Protein AF-A0A310SHP5-F1 (afdb_monomer)

Sequence (302 aa):
MAENLSKRPPKGILKSSSSFDNPDVPRPSKETKWDEMNIIATLHPPEKDYGHMKIDEPKTPYNYEGLHGEFDFDTLDSTAVVAKLAEGSKPKIFEESSEDEEEKETLEERGNLFNLKFAVKELERNSKKCEKEEKVEKAKIKKAIQKSNMEGARIHAENAIRQRNQALNYLRMSARVDAVASRVQTALTTRKVTQSMAGVVKAMDAAMKSMNLEKISGLMDKFESQFEDLDVQSSYMENAMSQTTTTNVPQNDVDSLLKQVADEAGLELNMELPPGQFSSIGTTTVSQEQDELTQRLARLRE

Nearest PDB structures (foldseek):
  9eon-assembly1_A  TM=4.234E-01  e=6.945E-03  Synechocystis sp. PCC 6803
  9eom-assembly1_A-56  TM=3.084E-01  e=2.171E-02  Synechocystis sp. PCC 6803
  9eom-assembly1_A-58  TM=3.084E-01  e=2.171E-02  Synechocystis sp. PCC 6803
  9eom-assembly1_A-60  TM=3.084E-01  e=2.171E-02  Synechocystis sp. PCC 6803
  8qb8-assembly1_A  TM=2.178E-01  e=9.497E-01  Saccharomyces cerevisiae

Foldseek 3Di:
DPPPPPDDPDDDPDDDPPPPPDPPDPDDPPDPPDPVVVVVVPPDPPPDDPDDDPDPDPDDPDDPDDPDDDDDDPPPPPVVVVVVVVPPPDPPVPPCPDPVNVVVVLVVLVVVLVVLLVLLVVLLVLLVVLVVLLVVLVVVLVVCVVVVNVVSNVVSVVSSVVSNVSSVVSNVVSVVSVVVSVVSVVVSVVVVVVVVVVVVVVVVVVVVVVDDPVVVVVVVVVVVVVVVVVVVVVVVVCVVVVVVVCVVPPPVNVVVVVVVVVVVVVVVVVVVDPDDDDDDDDPDDPVVVVVVVVVVVVVVVD

Structure (mmCIF, N/CA/C/O backbone):
data_AF-A0A310SHP5-F1
#
_entry.id   AF-A0A310SHP5-F1
#
loop_
_atom_site.group_PDB
_atom_site.id
_atom_site.type_symbol
_atom_site.label_atom_id
_atom_site.label_alt_id
_atom_site.label_comp_id
_atom_site.label_asym_id
_atom_site.label_entity_id
_atom_site.label_seq_id
_atom_site.pdbx_PDB_ins_code
_atom_site.Cartn_x
_atom_site.Cartn_y
_atom_site.Cartn_z
_atom_site.occupancy
_atom_site.B_iso_or_equiv
_atom_site.auth_seq_id
_atom_site.auth_comp_id
_atom_site.auth_asym_id
_atom_site.auth_atom_id
_atom_site.pdbx_PDB_model_num
ATOM 1 N N . MET A 1 1 ? -36.100 -52.704 -24.307 1.00 46.03 1 MET A N 1
ATOM 2 C CA . MET A 1 1 ? -36.596 -51.632 -25.200 1.00 46.03 1 MET A CA 1
ATOM 3 C C . MET A 1 1 ? -35.413 -50.737 -25.543 1.00 46.03 1 MET A C 1
ATOM 5 O O . MET A 1 1 ? -35.146 -49.778 -24.837 1.00 46.03 1 MET A O 1
ATOM 9 N N . ALA A 1 2 ? -34.628 -51.140 -26.541 1.00 50.41 2 ALA A N 1
ATOM 10 C CA . ALA A 1 2 ? -33.308 -50.590 -26.852 1.00 50.41 2 ALA A CA 1
ATOM 11 C C . ALA A 1 2 ? -33.256 -50.101 -28.312 1.00 50.41 2 ALA A C 1
ATOM 13 O O . ALA A 1 2 ? -32.436 -50.562 -29.091 1.00 50.41 2 ALA A O 1
ATOM 14 N N . GLU A 1 3 ? -34.159 -49.191 -28.694 1.00 54.25 3 GLU A N 1
ATOM 15 C CA . GLU A 1 3 ? -34.263 -48.701 -30.084 1.00 54.25 3 GLU A CA 1
ATOM 16 C C . GLU A 1 3 ? -34.307 -47.166 -30.226 1.00 54.25 3 GLU A C 1
ATOM 18 O O . GLU A 1 3 ? -34.764 -46.644 -31.235 1.00 54.25 3 GLU A O 1
ATOM 23 N N . ASN A 1 4 ? -33.801 -46.400 -29.250 1.00 51.38 4 ASN A N 1
ATOM 24 C CA . ASN A 1 4 ? -33.707 -44.931 -29.386 1.00 51.38 4 ASN A CA 1
ATOM 25 C C . ASN A 1 4 ? -32.285 -44.347 -29.298 1.00 51.38 4 ASN A C 1
ATOM 27 O O . ASN A 1 4 ? -32.129 -43.132 -29.276 1.00 51.38 4 ASN A O 1
ATOM 31 N N . LEU A 1 5 ? -31.237 -45.177 -29.327 1.00 52.25 5 LEU A N 1
ATOM 32 C CA . LEU A 1 5 ? -29.838 -44.716 -29.255 1.00 52.25 5 LEU A CA 1
ATOM 33 C C . LEU A 1 5 ? -29.151 -44.518 -30.623 1.00 52.25 5 LEU A C 1
ATOM 35 O O . LEU A 1 5 ? -27.981 -44.150 -30.663 1.00 52.25 5 LEU A O 1
ATOM 39 N N . SER A 1 6 ? -29.844 -44.721 -31.751 1.00 53.69 6 SER A N 1
ATOM 40 C CA . SER A 1 6 ? -29.246 -44.597 -33.096 1.00 53.69 6 SER A CA 1
ATOM 41 C C . SER A 1 6 ? -29.487 -43.252 -33.798 1.00 53.69 6 SER A C 1
ATOM 43 O O . SER A 1 6 ? -28.998 -43.049 -34.912 1.00 53.69 6 SER A O 1
ATOM 45 N N . LYS A 1 7 ? -30.193 -42.295 -33.182 1.00 57.47 7 LYS A N 1
ATOM 46 C CA . LYS A 1 7 ? -30.405 -40.967 -33.783 1.00 57.47 7 LYS A CA 1
ATOM 47 C C . LYS A 1 7 ? -29.319 -39.994 -33.323 1.00 57.47 7 LYS A C 1
ATOM 49 O O . LYS A 1 7 ? -29.317 -39.550 -32.180 1.00 57.47 7 LYS A O 1
ATOM 54 N N . ARG A 1 8 ? -28.394 -39.653 -34.229 1.00 59.62 8 ARG A N 1
ATOM 55 C CA . ARG A 1 8 ? -27.416 -38.569 -34.025 1.00 59.62 8 ARG A CA 1
ATOM 56 C C . ARG A 1 8 ? -28.163 -37.232 -33.855 1.00 59.62 8 ARG A C 1
ATOM 58 O O . ARG A 1 8 ? -29.078 -36.978 -34.642 1.00 59.62 8 ARG A O 1
ATOM 65 N N . PRO A 1 9 ? -27.796 -36.377 -32.884 1.00 59.78 9 PRO A N 1
ATOM 66 C CA . PRO A 1 9 ? -28.430 -35.071 -32.719 1.00 59.78 9 PRO A CA 1
ATOM 67 C C . PRO A 1 9 ? -28.171 -34.174 -33.946 1.00 59.78 9 PRO A C 1
ATOM 69 O O . PRO A 1 9 ? -27.124 -34.310 -34.593 1.00 59.78 9 PRO A O 1
ATOM 72 N N . PRO A 1 10 ? -29.105 -33.269 -34.301 1.00 56.53 10 PRO A N 1
ATOM 73 C CA . PRO A 1 10 ? -28.915 -32.340 -35.409 1.00 56.53 10 PRO A CA 1
ATOM 74 C C . PRO A 1 10 ? -27.672 -31.477 -35.160 1.00 56.53 10 PRO A C 1
ATOM 76 O O . PRO A 1 10 ? -27.444 -30.984 -34.058 1.00 56.53 10 PRO A O 1
ATOM 79 N N . LYS A 1 11 ? -26.842 -31.358 -36.200 1.00 54.78 11 LYS A N 1
ATOM 80 C CA . LYS A 1 11 ? -25.515 -30.732 -36.184 1.00 54.78 11 LYS A CA 1
ATOM 81 C C . LYS A 1 11 ? -25.568 -29.325 -35.571 1.00 54.78 11 LYS A C 1
ATOM 83 O O . LYS A 1 11 ? -26.122 -28.413 -36.176 1.00 54.78 11 LYS A O 1
ATOM 88 N N . GLY A 1 12 ? -24.945 -29.150 -34.407 1.00 56.62 12 GLY A N 1
ATOM 89 C CA . GLY A 1 12 ? -24.553 -27.837 -33.904 1.00 56.62 12 GLY A CA 1
ATOM 90 C C . GLY A 1 12 ? -23.341 -27.315 -34.682 1.00 56.62 12 GLY A C 1
ATOM 91 O O . GLY A 1 12 ? -22.457 -28.079 -35.055 1.00 56.62 12 GLY A O 1
ATOM 92 N N . ILE A 1 13 ? -23.295 -26.008 -34.925 1.00 57.50 13 ILE A N 1
ATOM 93 C CA . ILE A 1 13 ? -22.207 -25.285 -35.618 1.00 57.50 13 ILE A CA 1
ATOM 94 C C . ILE A 1 13 ? -20.870 -25.259 -34.854 1.00 57.50 13 ILE A C 1
ATOM 96 O O . ILE A 1 13 ? -19.868 -24.759 -35.361 1.00 57.50 13 ILE A O 1
ATOM 100 N N . LEU A 1 14 ? -20.830 -25.809 -33.642 1.00 52.28 14 LEU A N 1
ATOM 101 C CA . LEU A 1 14 ? -19.640 -25.852 -32.802 1.00 52.28 14 LEU A CA 1
ATOM 102 C C . LEU A 1 14 ? -18.910 -27.183 -33.007 1.00 52.28 14 LEU A C 1
ATOM 104 O O . LEU A 1 14 ? -19.410 -28.248 -32.652 1.00 52.28 14 LEU A O 1
ATOM 108 N N . LYS A 1 15 ? -17.715 -27.110 -33.603 1.00 57.72 15 LYS A N 1
ATOM 109 C CA . LYS A 1 15 ? -16.788 -28.240 -33.738 1.00 57.72 15 LYS A CA 1
ATOM 110 C C . LYS A 1 15 ? -16.472 -28.796 -32.343 1.00 57.72 15 LYS A C 1
ATOM 112 O O . LYS A 1 15 ? -15.906 -28.084 -31.519 1.00 57.72 15 LYS A O 1
ATOM 117 N N . SER A 1 16 ? -16.795 -30.062 -32.085 1.00 45.69 16 SER A N 1
ATOM 118 C CA . SER A 1 16 ? -16.337 -30.766 -30.884 1.00 45.69 16 SER A CA 1
ATOM 119 C C . SER A 1 16 ? -14.828 -30.998 -30.992 1.00 45.69 16 SER A C 1
ATOM 121 O O . SER A 1 16 ? -14.379 -31.832 -31.780 1.00 45.69 16 SER A O 1
ATOM 123 N N . SER A 1 17 ? -14.048 -30.225 -30.239 1.00 45.34 17 SER A N 1
ATOM 124 C CA . SER A 1 17 ? -12.599 -30.386 -30.121 1.00 45.34 17 SER A CA 1
ATOM 125 C C . SER A 1 17 ? -12.290 -31.653 -29.321 1.00 45.34 17 SER A C 1
ATOM 127 O O . SER A 1 17 ? -12.286 -31.640 -28.094 1.00 45.34 17 SER A O 1
ATOM 129 N N . SER A 1 18 ? -12.040 -32.767 -30.006 1.00 52.50 18 SER A N 1
ATOM 130 C CA . SER A 1 18 ? -11.432 -33.957 -29.405 1.00 52.50 18 SER A CA 1
ATOM 131 C C . SER A 1 18 ? -9.911 -33.771 -29.345 1.00 52.50 18 SER A C 1
ATOM 133 O O . SER A 1 18 ? -9.170 -34.442 -30.060 1.00 52.50 18 SER A O 1
ATOM 135 N N . SER A 1 19 ? -9.449 -32.793 -28.562 1.00 47.75 19 SER A N 1
ATOM 136 C CA . SER A 1 19 ? -8.017 -32.476 -28.424 1.00 47.75 19 SER A CA 1
ATOM 137 C C . SER A 1 19 ? -7.428 -32.847 -27.059 1.00 47.75 19 SER A C 1
ATOM 139 O O . SER A 1 19 ? -6.274 -32.516 -26.804 1.00 47.75 19 SER A O 1
ATOM 141 N N . PHE A 1 20 ? -8.184 -33.517 -26.185 1.00 47.53 20 PHE A N 1
ATOM 142 C CA . PHE A 1 20 ? -7.745 -33.778 -24.808 1.00 47.53 20 PHE A CA 1
ATOM 143 C C . PHE A 1 20 ? -7.540 -35.252 -24.438 1.00 47.53 20 PHE A C 1
ATOM 145 O O . PHE A 1 20 ? -7.156 -35.528 -23.310 1.00 47.53 20 PHE A O 1
ATOM 152 N N . ASP A 1 21 ? -7.690 -36.188 -25.378 1.00 47.69 21 ASP A N 1
ATOM 153 C CA . ASP A 1 21 ? -7.529 -37.622 -25.103 1.00 47.69 21 ASP A CA 1
ATOM 154 C C . ASP A 1 21 ? -6.432 -38.239 -25.986 1.00 47.69 21 ASP A C 1
ATOM 156 O O . ASP A 1 21 ? -6.689 -38.633 -27.125 1.00 47.69 21 ASP A O 1
ATOM 160 N N . ASN A 1 22 ? -5.208 -38.263 -25.439 1.00 49.25 22 ASN A N 1
ATOM 161 C CA . ASN A 1 22 ? -4.034 -39.110 -25.744 1.00 49.25 22 ASN A CA 1
ATOM 162 C C . ASN A 1 22 ? -2.730 -38.311 -25.931 1.00 49.25 22 ASN A C 1
ATOM 164 O O . ASN A 1 22 ? -2.484 -37.776 -27.015 1.00 49.25 22 ASN A O 1
ATOM 168 N N . PRO A 1 23 ? -1.848 -38.273 -24.913 1.00 51.78 23 PRO A N 1
ATOM 169 C CA . PRO A 1 23 ? -0.541 -37.628 -25.019 1.00 51.78 23 PRO A CA 1
ATOM 170 C C . PRO A 1 23 ? 0.558 -38.495 -25.670 1.00 51.78 23 PRO A C 1
ATOM 172 O O . PRO A 1 23 ? 1.649 -37.977 -25.878 1.00 51.78 23 PRO A O 1
ATOM 175 N N . ASP A 1 24 ? 0.297 -39.760 -26.032 1.00 47.75 24 ASP A N 1
ATOM 176 C CA . ASP A 1 24 ? 1.361 -40.751 -26.310 1.00 47.75 24 ASP A CA 1
ATOM 177 C C . ASP A 1 24 ? 1.438 -41.281 -27.761 1.00 47.75 24 ASP A C 1
ATOM 179 O O . ASP A 1 24 ? 1.804 -42.426 -28.020 1.00 47.75 24 ASP A O 1
ATOM 183 N N . VAL A 1 25 ? 1.102 -40.448 -28.753 1.00 54.91 25 VAL A N 1
ATOM 184 C CA . VAL A 1 25 ? 1.316 -40.775 -30.178 1.00 54.91 25 VAL A CA 1
ATOM 185 C C . VAL A 1 25 ? 2.271 -39.750 -30.798 1.00 54.91 25 VAL A C 1
ATOM 187 O O . VAL A 1 25 ? 1.983 -38.550 -30.719 1.00 54.91 25 VAL A O 1
ATOM 190 N N . PRO A 1 26 ? 3.375 -40.163 -31.458 1.00 51.34 26 PRO A N 1
ATOM 191 C CA . PRO A 1 26 ? 4.247 -39.229 -32.159 1.00 51.34 26 PRO A CA 1
ATOM 192 C C . PRO A 1 26 ? 3.444 -38.528 -33.257 1.00 51.34 26 PRO A C 1
ATOM 194 O O . PRO A 1 26 ? 2.936 -39.167 -34.182 1.00 51.34 26 PRO A O 1
ATOM 197 N N . ARG A 1 27 ? 3.292 -37.204 -33.149 1.00 55.47 27 ARG A N 1
ATOM 198 C CA . ARG A 1 27 ? 2.640 -36.397 -34.186 1.00 55.47 27 ARG A CA 1
ATOM 199 C C . ARG A 1 27 ? 3.490 -36.462 -35.461 1.00 55.47 27 ARG A C 1
ATOM 201 O O . ARG A 1 27 ? 4.657 -36.081 -35.397 1.00 55.47 27 ARG A O 1
ATOM 208 N N . PRO A 1 28 ? 2.943 -36.877 -36.620 1.00 50.62 28 PRO A N 1
ATOM 209 C CA . PRO A 1 28 ? 3.655 -36.700 -37.876 1.00 50.62 28 PRO A CA 1
ATOM 210 C C . PRO A 1 28 ? 3.819 -35.198 -38.121 1.00 50.62 28 PRO A C 1
ATOM 212 O O . PRO A 1 28 ? 2.862 -34.433 -37.947 1.00 50.62 28 PRO A O 1
ATOM 215 N N . SER A 1 29 ? 5.029 -34.778 -38.492 1.00 57.59 29 SER A N 1
ATOM 216 C CA . SER A 1 29 ? 5.337 -33.402 -38.873 1.00 57.59 29 SER A CA 1
ATOM 217 C C . SER A 1 29 ? 4.420 -33.000 -40.023 1.00 57.59 29 SER A C 1
ATOM 219 O O . SER A 1 29 ? 4.593 -33.431 -41.163 1.00 57.59 29 SER A O 1
ATOM 221 N N . LYS A 1 30 ? 3.393 -32.206 -39.723 1.00 56.69 30 LYS A N 1
ATOM 222 C CA . LYS A 1 30 ? 2.596 -31.570 -40.764 1.00 56.69 30 LYS A CA 1
ATOM 223 C C . LYS A 1 30 ? 3.441 -30.438 -41.320 1.00 56.69 30 LYS A C 1
ATOM 225 O O . LYS A 1 30 ? 3.414 -29.334 -40.789 1.00 56.69 30 LYS A O 1
ATOM 230 N N . GLU A 1 31 ? 4.205 -30.733 -42.362 1.00 61.06 31 GLU A N 1
ATOM 231 C CA . GLU A 1 31 ? 4.667 -29.690 -43.265 1.00 61.06 31 GLU A CA 1
ATOM 232 C C . GLU A 1 31 ? 3.437 -28.939 -43.776 1.00 61.06 31 GLU A C 1
ATOM 234 O O . GLU A 1 31 ? 2.435 -29.538 -44.188 1.00 61.06 31 GLU A O 1
ATOM 239 N N . THR A 1 32 ? 3.495 -27.615 -43.691 1.00 55.59 32 THR A N 1
ATOM 240 C CA . THR A 1 32 ? 2.487 -26.726 -44.256 1.00 55.59 32 THR A CA 1
ATOM 241 C C . THR A 1 32 ? 2.474 -26.937 -45.766 1.00 55.59 32 THR A C 1
ATOM 243 O O . THR A 1 32 ? 3.293 -26.381 -46.491 1.00 55.59 32 THR A O 1
ATOM 246 N N . LYS A 1 33 ? 1.564 -27.787 -46.248 1.00 56.97 33 LYS A N 1
ATOM 247 C CA . LYS A 1 33 ? 1.361 -27.992 -47.679 1.00 56.97 33 LYS A CA 1
ATOM 248 C C . LYS A 1 33 ? 0.592 -26.795 -48.219 1.00 56.97 33 LYS A C 1
ATOM 250 O O . LYS A 1 33 ? -0.620 -26.693 -48.036 1.00 56.97 33 LYS A O 1
ATOM 255 N N . TRP A 1 34 ? 1.322 -25.873 -48.828 1.00 61.22 34 TRP A N 1
ATOM 256 C CA . TRP A 1 34 ? 0.744 -24.741 -49.531 1.00 61.22 34 TRP A CA 1
ATOM 257 C C . TRP A 1 34 ? -0.084 -25.246 -50.716 1.00 61.22 34 TRP A C 1
ATOM 259 O O . TRP A 1 34 ? 0.300 -26.192 -51.403 1.00 61.22 34 TRP A O 1
ATOM 269 N N . ASP A 1 35 ? -1.258 -24.653 -50.917 1.00 60.91 35 ASP A N 1
ATOM 270 C CA . ASP A 1 35 ? -2.133 -24.983 -52.039 1.00 60.91 35 ASP A CA 1
ATOM 271 C C . ASP A 1 35 ? -1.509 -24.413 -53.319 1.00 60.91 35 ASP A C 1
ATOM 273 O O . ASP A 1 35 ? -1.707 -23.247 -53.666 1.00 60.91 35 ASP A O 1
ATOM 277 N N . GLU A 1 36 ? -0.668 -25.212 -53.979 1.00 65.25 36 GLU A N 1
ATOM 278 C CA . GLU A 1 36 ? 0.119 -24.777 -55.140 1.00 65.25 36 GLU A CA 1
ATOM 279 C C . GLU A 1 36 ? -0.762 -24.261 -56.288 1.00 65.25 36 GLU A C 1
ATOM 281 O O . GLU A 1 36 ? -0.338 -23.398 -57.054 1.00 65.25 36 GLU A O 1
ATOM 286 N N . MET A 1 37 ? -2.027 -24.690 -56.354 1.00 60.81 37 MET A N 1
ATOM 287 C CA . MET A 1 37 ? -3.004 -24.180 -57.319 1.00 60.81 37 MET A CA 1
ATOM 288 C C . MET A 1 37 ? -3.351 -22.699 -57.072 1.00 60.81 37 MET A C 1
ATOM 290 O O . MET A 1 37 ? -3.527 -21.940 -58.024 1.00 60.81 37 MET A O 1
ATOM 294 N N . ASN A 1 38 ? -3.405 -22.264 -55.808 1.00 53.56 38 ASN A N 1
ATOM 295 C CA . ASN A 1 38 ? -3.661 -20.866 -55.446 1.00 53.56 38 ASN A CA 1
ATOM 296 C C . ASN A 1 38 ? -2.425 -19.979 -55.641 1.00 53.56 38 ASN A C 1
ATOM 298 O O . ASN A 1 38 ? -2.568 -18.827 -56.044 1.00 53.56 38 ASN A O 1
ATOM 302 N N . ILE A 1 39 ? -1.218 -20.509 -55.417 1.00 52.34 39 ILE A N 1
ATOM 303 C CA . ILE A 1 39 ? 0.026 -19.753 -55.639 1.00 52.34 39 ILE A CA 1
ATOM 304 C C . ILE A 1 39 ? 0.245 -19.494 -57.140 1.00 52.34 39 ILE A C 1
ATOM 306 O O . ILE A 1 39 ? 0.580 -18.371 -57.523 1.00 52.34 39 ILE A O 1
ATOM 310 N N . ILE A 1 40 ? -0.033 -20.479 -58.007 1.00 56.09 40 ILE A N 1
ATOM 311 C CA . ILE A 1 40 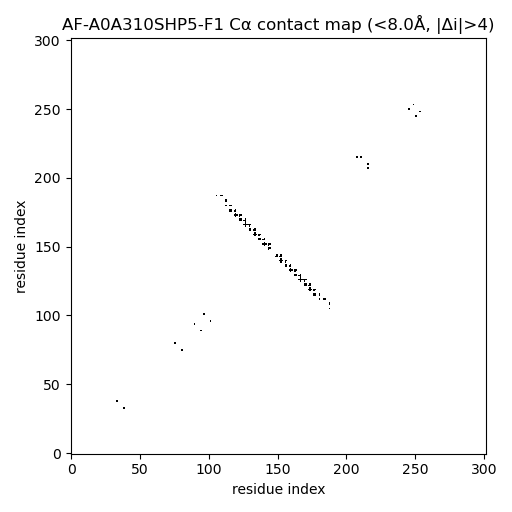? 0.078 -20.325 -59.471 1.00 56.09 40 ILE A CA 1
ATOM 312 C C . ILE A 1 40 ? -1.016 -19.397 -60.029 1.00 56.09 40 ILE A C 1
ATOM 314 O O . ILE A 1 40 ? -0.760 -18.652 -60.973 1.00 56.09 40 ILE A O 1
ATOM 318 N N . ALA A 1 41 ? -2.213 -19.367 -59.432 1.00 52.88 41 ALA A N 1
ATOM 319 C CA . ALA A 1 41 ? -3.277 -18.439 -59.834 1.00 52.88 41 ALA A CA 1
ATOM 320 C C . ALA A 1 41 ? -2.937 -16.959 -59.558 1.00 52.88 41 ALA A C 1
ATOM 322 O O . ALA A 1 41 ? -3.469 -16.073 -60.223 1.00 52.88 41 ALA A O 1
ATOM 323 N N . THR A 1 42 ? -2.024 -16.687 -58.619 1.00 50.97 42 THR A N 1
ATOM 324 C CA . THR A 1 42 ? -1.488 -15.341 -58.345 1.00 50.97 42 THR A CA 1
ATOM 325 C C . THR A 1 42 ? -0.155 -15.059 -59.035 1.00 50.97 42 THR A C 1
ATOM 327 O O . THR A 1 42 ? 0.485 -14.048 -58.747 1.00 50.97 42 THR A O 1
ATOM 330 N N . LEU A 1 43 ? 0.288 -15.925 -59.950 1.00 49.94 43 LEU A N 1
ATOM 331 C CA . LEU A 1 43 ? 1.464 -15.653 -60.763 1.00 49.94 43 LEU A CA 1
ATOM 332 C C . LEU A 1 43 ? 1.183 -14.423 -61.634 1.00 49.94 43 LEU A C 1
ATOM 334 O O . LEU A 1 43 ? 0.359 -14.454 -62.548 1.00 49.94 43 LEU A O 1
ATOM 338 N N . HIS A 1 44 ? 1.866 -13.328 -61.321 1.00 58.53 44 HIS A N 1
ATOM 339 C CA . HIS A 1 44 ? 1.810 -12.098 -62.092 1.00 58.53 44 HIS A CA 1
ATOM 340 C C . HIS A 1 44 ? 2.513 -12.397 -63.426 1.00 58.53 44 HIS A C 1
ATOM 342 O O . HIS A 1 44 ? 3.690 -12.768 -63.405 1.00 58.53 44 HIS A O 1
ATOM 348 N N . PRO A 1 45 ? 1.822 -12.330 -64.580 1.00 59.44 45 PRO A N 1
ATOM 349 C CA . PRO A 1 45 ? 2.451 -12.615 -65.862 1.00 59.44 45 PRO A CA 1
ATOM 350 C C . PRO A 1 45 ? 3.666 -11.695 -66.053 1.00 59.44 45 PRO A C 1
ATOM 352 O O . PRO A 1 45 ? 3.557 -10.515 -65.716 1.00 59.44 45 PRO A O 1
ATOM 355 N N . PRO A 1 46 ? 4.784 -12.188 -66.613 1.00 55.47 46 PRO A N 1
ATOM 356 C CA . PRO A 1 46 ? 6.071 -11.482 -66.679 1.00 55.47 46 PRO A CA 1
ATOM 357 C C . PRO A 1 46 ? 6.064 -10.137 -67.433 1.00 55.47 46 PRO A C 1
ATOM 359 O O . PRO A 1 46 ? 7.096 -9.482 -67.502 1.00 55.47 46 PRO A O 1
ATOM 362 N N . GLU A 1 47 ? 4.920 -9.697 -67.962 1.00 47.44 47 GLU A N 1
ATOM 363 C CA . GLU A 1 47 ? 4.777 -8.439 -68.703 1.00 47.44 47 GLU A CA 1
ATOM 364 C C . GLU A 1 47 ? 3.679 -7.505 -68.162 1.00 47.44 47 GLU A C 1
ATOM 366 O O . GLU A 1 47 ? 3.233 -6.601 -68.865 1.00 47.44 47 GLU A O 1
ATOM 371 N N . LYS A 1 48 ? 3.209 -7.693 -66.920 1.00 49.66 48 LYS A N 1
ATOM 372 C CA . LYS A 1 48 ? 2.234 -6.777 -66.303 1.00 49.66 48 LYS A CA 1
ATOM 373 C C . LYS A 1 48 ? 2.841 -6.017 -65.128 1.00 49.66 48 LYS A C 1
ATOM 375 O O . LYS A 1 48 ? 2.945 -6.549 -64.028 1.00 49.66 48 LYS A O 1
ATOM 380 N N . ASP A 1 49 ? 3.181 -4.755 -65.375 1.00 43.25 49 ASP A N 1
ATOM 381 C CA . ASP A 1 49 ? 3.419 -3.756 -64.334 1.00 43.25 49 ASP A CA 1
ATOM 382 C C . ASP A 1 49 ? 2.071 -3.416 -63.676 1.00 43.25 49 ASP A C 1
ATOM 384 O O . ASP A 1 49 ? 1.147 -2.926 -64.332 1.00 43.25 49 ASP A O 1
ATOM 388 N N . TYR A 1 50 ? 1.905 -3.756 -62.396 1.00 51.97 50 TYR A N 1
ATOM 389 C CA . TYR A 1 50 ? 0.700 -3.417 -61.638 1.00 51.97 50 TYR A CA 1
ATOM 390 C C . TYR A 1 50 ? 0.766 -1.948 -61.219 1.00 51.97 50 TYR A C 1
ATOM 392 O O . TYR A 1 50 ? 0.995 -1.602 -60.064 1.00 51.97 50 TYR A O 1
ATOM 400 N N . GLY A 1 51 ? 0.512 -1.083 -62.192 1.00 53.72 51 GLY A N 1
ATOM 401 C CA . GLY A 1 51 ? 0.297 0.338 -62.010 1.00 53.72 51 GLY A CA 1
ATOM 402 C C . GLY A 1 51 ? -0.612 0.839 -63.123 1.00 53.72 51 GLY A C 1
ATOM 403 O O . GLY A 1 51 ? -0.218 0.848 -64.283 1.00 53.72 51 GLY A O 1
ATOM 404 N N . HIS A 1 52 ? -1.806 1.312 -62.755 1.00 48.28 52 HIS A N 1
ATOM 405 C CA . HIS A 1 52 ? -2.777 1.999 -63.624 1.00 48.28 52 HIS A CA 1
ATOM 406 C C . HIS A 1 52 ? -3.605 1.109 -64.576 1.00 48.28 52 HIS A C 1
ATOM 408 O O . HIS A 1 52 ? -3.512 1.216 -65.797 1.00 48.28 52 HIS A O 1
ATOM 414 N N . MET A 1 53 ? -4.541 0.315 -64.039 1.00 51.56 53 MET A N 1
ATOM 415 C CA . MET A 1 53 ? -5.726 -0.054 -64.831 1.00 51.56 53 MET A CA 1
ATOM 416 C C . MET A 1 53 ? -6.680 1.145 -64.887 1.00 51.56 53 MET A C 1
ATOM 418 O O . MET A 1 53 ? -7.275 1.508 -63.874 1.00 51.56 53 MET A O 1
ATOM 422 N N . LYS A 1 54 ? -6.845 1.756 -66.066 1.00 49.22 54 LYS A N 1
ATOM 423 C CA . LYS A 1 54 ? -7.977 2.655 -66.328 1.00 49.22 54 LYS A CA 1
ATOM 424 C C . LYS A 1 54 ? -9.225 1.794 -66.513 1.00 49.22 54 LYS A C 1
ATOM 426 O O . LYS A 1 54 ? -9.320 1.048 -67.481 1.00 49.22 54 LYS A O 1
ATOM 431 N N . ILE A 1 55 ? -10.134 1.853 -65.549 1.00 50.75 55 ILE A N 1
ATOM 432 C CA . ILE A 1 55 ? -11.435 1.189 -65.619 1.00 50.75 55 ILE A CA 1
ATOM 433 C C . ILE A 1 55 ? -12.360 2.127 -66.404 1.00 50.75 55 ILE A C 1
ATOM 435 O O . ILE A 1 55 ? -12.636 3.236 -65.949 1.00 50.75 55 ILE A O 1
ATOM 439 N N . ASP A 1 56 ? -12.803 1.709 -67.591 1.00 52.47 56 ASP A N 1
ATOM 440 C CA . ASP A 1 56 ? -13.820 2.428 -68.369 1.00 52.47 56 ASP A CA 1
ATOM 441 C C . ASP A 1 56 ? -15.202 2.176 -67.751 1.00 52.47 56 ASP A C 1
ATOM 443 O O . ASP A 1 56 ? -15.965 1.303 -68.171 1.00 52.47 56 ASP A O 1
ATOM 447 N N . GLU A 1 57 ? -15.518 2.928 -66.701 1.00 62.97 57 GLU A N 1
ATOM 448 C CA . GLU A 1 57 ? -16.864 2.968 -66.141 1.00 62.97 57 GLU A CA 1
ATOM 449 C C . GLU A 1 57 ? -17.778 3.810 -67.052 1.00 62.97 57 GLU A C 1
ATOM 451 O O . GLU A 1 57 ? -17.381 4.891 -67.506 1.00 62.97 57 GLU A O 1
ATOM 456 N N . PRO A 1 58 ? -19.014 3.364 -67.344 1.00 52.94 58 PRO A N 1
ATOM 457 C CA . PRO A 1 58 ? -19.959 4.176 -68.096 1.00 52.94 58 PRO A CA 1
ATOM 458 C C . PRO A 1 58 ? -20.230 5.473 -67.331 1.00 52.94 58 PRO A C 1
ATOM 460 O O . PRO A 1 58 ? -20.555 5.456 -66.144 1.00 52.94 58 PRO A O 1
ATOM 463 N N . LYS A 1 59 ? -20.081 6.602 -68.031 1.00 52.38 59 LYS A N 1
ATOM 464 C CA . LYS A 1 59 ? -20.112 7.946 -67.450 1.00 52.38 59 LYS A CA 1
ATOM 465 C C . LYS A 1 59 ? -21.371 8.142 -66.605 1.00 52.38 59 LYS A C 1
ATOM 467 O O . LYS A 1 59 ? -22.487 8.156 -67.127 1.00 52.38 59 LYS A O 1
ATOM 472 N N . THR A 1 60 ? -21.181 8.271 -65.294 1.00 54.03 60 THR A N 1
ATOM 473 C CA . THR A 1 60 ? -22.257 8.583 -64.357 1.00 54.03 60 THR A CA 1
ATOM 474 C C . THR A 1 60 ? -22.872 9.934 -64.737 1.00 54.03 60 THR A C 1
ATOM 476 O O . THR A 1 60 ? -22.149 10.857 -65.126 1.00 54.03 60 THR A O 1
ATOM 479 N N . PRO A 1 61 ? -24.209 10.074 -64.682 1.00 50.84 61 PRO A N 1
ATOM 480 C CA . PRO A 1 61 ? -24.904 11.269 -65.132 1.00 50.84 61 PRO A CA 1
ATOM 481 C C . PRO A 1 61 ? -24.825 12.337 -64.042 1.00 50.84 61 PRO A C 1
ATOM 483 O O . PRO A 1 61 ? -25.817 12.671 -63.403 1.00 50.84 61 PRO A O 1
ATOM 486 N N . TYR A 1 62 ? -23.627 12.858 -63.802 1.00 47.06 62 TYR A N 1
ATOM 487 C CA . TYR A 1 62 ? -23.445 14.097 -63.066 1.00 47.06 62 TYR A CA 1
ATOM 488 C C . TYR A 1 62 ? -22.686 15.090 -63.944 1.00 47.06 62 TYR A C 1
ATOM 490 O O . TYR A 1 62 ? -21.694 14.774 -64.598 1.00 47.06 62 TYR A O 1
ATOM 498 N N . ASN A 1 63 ? -23.282 16.274 -64.023 1.00 45.06 63 ASN A N 1
ATOM 499 C CA . ASN A 1 63 ? -23.020 17.334 -64.980 1.00 45.06 63 ASN A CA 1
ATOM 500 C C . ASN A 1 63 ? -21.547 17.784 -64.980 1.00 45.06 63 ASN A C 1
ATOM 502 O O . ASN A 1 63 ? -21.024 18.198 -63.948 1.00 45.06 63 ASN A O 1
ATOM 506 N N . TYR A 1 64 ? -20.912 17.740 -66.153 1.00 44.81 64 TYR A N 1
ATOM 507 C CA . TYR A 1 64 ? -19.594 18.317 -66.427 1.00 44.81 64 TYR A CA 1
ATOM 508 C C . TYR A 1 64 ? -19.786 19.699 -67.066 1.00 44.81 64 TYR A C 1
ATOM 510 O O . TYR A 1 64 ? -19.691 19.840 -68.281 1.00 44.81 64 TYR A O 1
ATOM 518 N N . GLU A 1 65 ? -20.026 20.730 -66.263 1.00 45.84 65 GLU A N 1
ATOM 519 C CA . GLU A 1 65 ? -19.862 22.115 -66.716 1.00 45.84 65 GLU A CA 1
ATOM 520 C C . GLU A 1 65 ? -18.994 22.854 -65.702 1.00 45.84 65 GLU A C 1
ATOM 522 O O . GLU A 1 65 ? -19.426 23.191 -64.603 1.00 45.84 65 GLU A O 1
ATOM 527 N N . GLY A 1 66 ? -17.722 23.023 -66.063 1.00 41.41 66 GLY A N 1
ATOM 528 C CA . GLY A 1 66 ? -16.728 23.707 -65.235 1.00 41.41 66 GLY A CA 1
ATOM 529 C C . GLY A 1 66 ? -15.271 23.381 -65.571 1.00 41.41 66 GLY A C 1
ATOM 530 O O . GLY A 1 66 ? -14.377 24.060 -65.079 1.00 41.41 66 GLY A O 1
ATOM 531 N N . LEU A 1 67 ? -15.005 22.385 -66.425 1.00 38.41 67 LEU A N 1
ATOM 532 C CA . LEU A 1 67 ? -13.649 22.066 -66.876 1.00 38.41 67 LEU A CA 1
ATOM 533 C C . LEU A 1 67 ? -13.271 22.920 -68.096 1.00 38.41 67 LEU A C 1
ATOM 535 O O . LEU A 1 67 ? -13.342 22.470 -69.235 1.00 38.41 67 LEU A O 1
ATOM 539 N N . HIS A 1 68 ? -12.876 24.165 -67.850 1.00 39.28 68 HIS A N 1
ATOM 540 C CA . HIS A 1 68 ? -11.990 24.890 -68.758 1.00 39.28 68 HIS A CA 1
ATOM 541 C C . HIS A 1 68 ? -11.014 25.725 -67.929 1.00 39.28 68 HIS A C 1
ATOM 543 O O . HIS A 1 68 ? -11.257 26.880 -67.594 1.00 39.28 68 HIS A O 1
ATOM 549 N N . GLY A 1 69 ? -9.910 25.083 -67.575 1.00 38.09 69 GLY A N 1
ATOM 550 C CA . GLY A 1 69 ? -8.742 25.675 -66.945 1.00 38.09 69 GLY A CA 1
ATOM 551 C C . GLY A 1 69 ? -7.749 24.552 -66.697 1.00 38.09 69 GLY A C 1
ATOM 552 O O . GLY A 1 69 ? -8.119 23.564 -66.074 1.00 38.09 69 GLY A O 1
ATOM 553 N N . GLU A 1 70 ? -6.561 24.663 -67.284 1.00 46.69 70 GLU A N 1
ATOM 554 C CA . GLU A 1 70 ? -5.445 23.717 -67.182 1.00 46.69 70 GLU A CA 1
ATOM 555 C C . GLU A 1 70 ? -5.305 23.166 -65.755 1.00 46.69 70 GLU A C 1
ATOM 557 O O . GLU A 1 70 ? -5.067 23.927 -64.823 1.00 46.69 70 GLU A O 1
ATOM 562 N N . PHE A 1 71 ? -5.476 21.854 -65.574 1.00 34.00 71 PHE A N 1
ATOM 563 C CA . PHE A 1 71 ? -5.173 21.196 -64.306 1.00 34.00 71 PHE A CA 1
ATOM 564 C C . PHE A 1 71 ? -3.926 20.343 -64.485 1.00 34.00 71 PHE A C 1
ATOM 566 O O . PHE A 1 71 ? -3.953 19.299 -65.144 1.00 34.00 71 PHE A O 1
ATOM 573 N N . ASP A 1 72 ? -2.843 20.859 -63.905 1.00 39.31 72 ASP A N 1
ATOM 574 C CA . ASP A 1 72 ? -1.620 20.140 -63.593 1.00 39.31 72 ASP A CA 1
ATOM 575 C C . ASP A 1 72 ? -1.948 18.794 -62.942 1.00 39.31 72 ASP A C 1
ATOM 577 O O . ASP A 1 72 ? -2.823 18.664 -62.082 1.00 39.31 72 ASP A O 1
ATOM 581 N N . PHE A 1 73 ? -1.230 17.777 -63.393 1.00 39.03 73 PHE A N 1
ATOM 582 C CA . PHE A 1 73 ? -1.226 16.452 -62.805 1.00 39.03 73 PHE A CA 1
ATOM 583 C C . PHE A 1 73 ? -0.705 16.569 -61.366 1.00 39.03 73 PHE A C 1
ATOM 585 O O . PHE A 1 73 ? 0.454 16.919 -61.161 1.00 39.03 73 PHE A O 1
ATOM 592 N N . ASP A 1 74 ? -1.570 16.302 -60.383 1.00 45.06 74 ASP A N 1
ATOM 593 C CA . ASP A 1 74 ? -1.278 16.403 -58.949 1.00 45.06 74 ASP A CA 1
ATOM 594 C C . ASP A 1 74 ? -0.312 15.272 -58.537 1.00 45.06 74 ASP A C 1
ATOM 596 O O . ASP A 1 74 ? -0.684 14.249 -57.956 1.00 45.06 74 ASP A O 1
ATOM 600 N N . THR A 1 75 ? 0.963 15.412 -58.911 1.00 50.91 75 THR A N 1
ATOM 601 C CA . THR A 1 75 ? 2.057 14.701 -58.256 1.00 50.91 75 THR A CA 1
ATOM 602 C C . THR A 1 75 ? 1.993 15.080 -56.791 1.00 50.91 75 THR A C 1
ATOM 604 O O . THR A 1 75 ? 2.269 16.228 -56.452 1.00 50.91 75 THR A O 1
ATOM 607 N N . LEU A 1 76 ? 1.634 14.126 -55.931 1.00 53.81 76 LEU A N 1
ATOM 608 C CA . LEU A 1 76 ? 1.749 14.277 -54.486 1.00 53.81 76 LEU A CA 1
ATOM 609 C C . LEU A 1 76 ? 3.170 14.738 -54.162 1.00 53.81 76 LEU A C 1
ATOM 611 O O . LEU A 1 76 ? 4.127 13.961 -54.217 1.00 53.81 76 LEU A O 1
ATOM 615 N N . ASP A 1 77 ? 3.296 16.027 -53.875 1.00 57.88 77 ASP A N 1
ATOM 616 C CA . ASP A 1 77 ? 4.566 16.651 -53.587 1.00 57.88 77 ASP A CA 1
ATOM 617 C C . ASP A 1 77 ? 5.093 16.068 -52.274 1.00 57.88 77 ASP A C 1
ATOM 619 O O . ASP A 1 77 ? 4.609 16.351 -51.173 1.00 57.88 77 ASP A O 1
ATOM 623 N N . SER A 1 78 ? 6.093 15.199 -52.403 1.00 58.09 78 SER A N 1
ATOM 624 C CA . SER A 1 78 ? 6.761 14.576 -51.265 1.00 58.09 78 SER A CA 1
ATOM 625 C C . SER A 1 78 ? 7.359 15.637 -50.338 1.00 58.09 78 SER A C 1
ATOM 627 O O . SER A 1 78 ? 7.453 15.400 -49.135 1.00 58.09 78 SER A O 1
ATOM 629 N N . THR A 1 79 ? 7.688 16.833 -50.848 1.00 67.12 79 THR A N 1
ATOM 630 C CA . THR A 1 79 ? 8.160 17.937 -50.007 1.00 67.12 79 THR A CA 1
ATOM 631 C C . THR A 1 79 ? 7.038 18.570 -49.183 1.00 67.12 79 THR A C 1
ATOM 633 O O . THR A 1 79 ? 7.270 18.875 -48.014 1.00 67.12 79 THR A O 1
ATOM 636 N N . ALA A 1 80 ? 5.804 18.639 -49.691 1.00 63.97 80 ALA A N 1
ATOM 637 C CA . ALA A 1 80 ? 4.635 19.070 -48.921 1.00 63.97 80 ALA A CA 1
ATOM 638 C C . ALA A 1 80 ? 4.246 18.067 -47.817 1.00 63.97 80 ALA A C 1
ATOM 640 O O . ALA A 1 80 ? 3.887 18.475 -46.711 1.00 63.97 80 ALA A O 1
ATOM 641 N N . VAL A 1 81 ? 4.364 16.756 -48.067 1.00 61.84 81 VAL A N 1
ATOM 642 C CA . VAL A 1 81 ? 4.136 15.718 -47.038 1.00 61.84 81 VAL A CA 1
ATOM 643 C C . VAL A 1 81 ? 5.219 15.770 -45.957 1.00 61.84 81 VAL A C 1
ATOM 645 O O . VAL A 1 81 ? 4.900 15.700 -44.771 1.00 61.84 81 VAL A O 1
ATOM 648 N N . VAL A 1 82 ? 6.486 15.960 -46.342 1.00 67.12 82 VAL A N 1
ATOM 649 C CA . VAL A 1 82 ? 7.610 16.130 -45.403 1.00 67.12 82 VAL A CA 1
ATOM 650 C C . VAL A 1 82 ? 7.467 17.415 -44.585 1.00 67.12 82 VAL A C 1
ATOM 652 O O . VAL A 1 82 ? 7.653 17.382 -43.370 1.00 67.12 82 VAL A O 1
ATOM 655 N N . ALA A 1 83 ? 7.070 18.527 -45.208 1.00 68.12 83 ALA A N 1
ATOM 656 C CA . ALA A 1 83 ? 6.813 19.787 -44.513 1.00 68.12 83 ALA A CA 1
ATOM 657 C C . ALA A 1 83 ? 5.666 19.651 -43.499 1.00 68.12 83 ALA A C 1
ATOM 659 O O . ALA A 1 83 ? 5.773 20.120 -42.368 1.00 68.12 83 ALA A O 1
ATOM 660 N N . LYS A 1 84 ? 4.604 18.920 -43.855 1.00 65.12 84 LYS A N 1
ATOM 661 C CA . LYS A 1 84 ? 3.454 18.683 -42.974 1.00 65.12 84 LYS A CA 1
ATOM 662 C C . LYS A 1 84 ? 3.751 17.691 -41.843 1.00 65.12 84 LYS A C 1
ATOM 664 O O . LYS A 1 84 ? 3.194 17.828 -40.756 1.00 65.12 84 LYS A O 1
ATOM 669 N N . LEU A 1 85 ? 4.662 16.736 -42.059 1.00 60.38 85 LEU A N 1
ATOM 670 C CA . LEU A 1 85 ? 5.232 15.901 -40.991 1.00 60.38 85 LEU A CA 1
ATOM 671 C C . LEU A 1 85 ? 6.146 16.702 -40.049 1.00 60.38 85 LEU A C 1
ATOM 673 O O . LEU A 1 85 ? 6.238 16.363 -38.873 1.00 60.38 85 LEU A O 1
ATOM 677 N N . ALA A 1 86 ? 6.813 17.747 -40.548 1.00 62.31 86 ALA A N 1
ATOM 678 C CA . ALA A 1 86 ? 7.660 18.626 -39.742 1.00 62.31 86 ALA A CA 1
ATOM 679 C C . ALA A 1 86 ? 6.853 19.646 -38.913 1.00 62.31 86 ALA A C 1
ATOM 681 O O . ALA A 1 86 ? 7.275 19.996 -37.814 1.00 62.31 86 ALA A O 1
ATOM 682 N N . GLU A 1 87 ? 5.693 20.096 -39.408 1.00 62.44 87 GLU A N 1
ATOM 683 C CA . GLU A 1 87 ? 4.770 20.991 -38.685 1.00 62.44 87 GLU A CA 1
ATOM 684 C C . GLU A 1 87 ? 3.897 20.275 -37.644 1.00 62.44 87 GLU A C 1
ATOM 686 O O . GLU A 1 87 ? 3.377 20.911 -36.723 1.00 62.44 87 GLU A O 1
ATOM 691 N N . GLY A 1 88 ? 3.733 18.954 -37.756 1.00 55.12 88 GLY A N 1
ATOM 692 C CA . GLY A 1 88 ? 3.098 18.153 -36.717 1.00 55.12 88 GLY A CA 1
ATOM 693 C C . GLY A 1 88 ? 3.941 18.202 -35.448 1.00 55.12 88 GLY A C 1
ATOM 694 O O . GLY A 1 88 ? 5.014 17.606 -35.407 1.00 55.12 88 GLY A O 1
ATOM 695 N N . SER A 1 89 ? 3.466 18.918 -34.421 1.00 58.53 89 SER A N 1
ATOM 696 C CA . SER A 1 89 ? 4.096 18.968 -33.096 1.00 58.53 89 SER A CA 1
ATOM 697 C C . SER A 1 89 ? 4.492 17.553 -32.680 1.00 58.53 89 SER A C 1
ATOM 699 O O . SER A 1 89 ? 3.632 16.689 -32.479 1.00 58.53 89 SER A O 1
ATOM 701 N N . LYS A 1 90 ? 5.808 17.301 -32.638 1.00 55.28 90 LYS A N 1
ATOM 702 C CA . LYS A 1 90 ? 6.347 15.999 -32.259 1.00 55.28 90 LYS A CA 1
ATOM 703 C C . LYS A 1 90 ? 5.762 15.642 -30.891 1.00 55.28 90 LYS A C 1
ATOM 705 O O . LYS A 1 90 ? 5.771 16.493 -29.999 1.00 55.28 90 LYS A O 1
ATOM 710 N N . PRO A 1 91 ? 5.230 14.423 -30.700 1.00 54.28 91 PRO A N 1
ATOM 711 C CA . PRO A 1 91 ? 4.787 14.003 -29.381 1.00 54.28 91 PRO A CA 1
ATOM 712 C C . PRO A 1 91 ? 5.949 14.186 -28.403 1.00 54.28 91 PRO A C 1
ATOM 714 O O . PRO A 1 91 ? 7.079 13.850 -28.743 1.00 54.28 91 PRO A O 1
ATOM 717 N N . LYS A 1 92 ? 5.669 14.700 -27.199 1.00 56.44 92 LYS A N 1
ATOM 718 C CA . LYS A 1 92 ? 6.660 15.043 -26.155 1.00 56.44 92 LYS A CA 1
ATOM 719 C C . LYS A 1 92 ? 7.689 13.943 -25.853 1.00 56.44 92 LYS A C 1
ATOM 721 O O . LYS A 1 92 ? 8.747 14.218 -25.320 1.00 56.44 92 LYS A O 1
ATOM 726 N N . ILE A 1 93 ? 7.374 12.702 -26.213 1.00 53.94 93 ILE A N 1
ATOM 727 C CA . ILE A 1 93 ? 8.243 11.527 -26.100 1.00 53.94 93 ILE A CA 1
ATOM 728 C C . ILE A 1 93 ? 9.420 11.521 -27.099 1.00 53.94 93 ILE A C 1
ATOM 730 O O . ILE A 1 93 ? 10.327 10.710 -26.964 1.00 53.94 93 ILE A O 1
ATOM 734 N N . PHE A 1 94 ? 9.368 12.370 -28.130 1.00 47.81 94 PHE A N 1
ATOM 735 C CA . PHE A 1 94 ? 10.355 12.491 -29.209 1.00 47.81 94 PHE A CA 1
ATOM 736 C C . PHE A 1 94 ? 11.073 13.852 -29.190 1.00 47.81 94 PHE A C 1
ATOM 738 O O . PHE A 1 94 ? 11.889 14.126 -30.073 1.00 47.81 94 PHE A O 1
ATOM 745 N N . GLU A 1 95 ? 10.752 14.727 -28.229 1.00 53.78 95 GLU A N 1
ATOM 746 C CA . GLU A 1 95 ? 11.655 15.824 -27.884 1.00 53.78 95 GLU A CA 1
ATOM 747 C C . GLU A 1 95 ? 12.873 15.206 -27.194 1.00 53.78 95 GLU A C 1
ATOM 749 O O . GLU A 1 95 ? 12.726 14.437 -26.248 1.00 53.78 95 GLU A O 1
ATOM 754 N N . GLU A 1 96 ? 14.072 15.507 -27.696 1.00 51.25 96 GLU A N 1
ATOM 755 C CA . GLU A 1 96 ? 15.323 15.242 -26.984 1.00 51.25 96 GLU A CA 1
ATOM 756 C C . GLU A 1 96 ? 15.325 16.109 -25.719 1.00 51.25 96 GLU A C 1
ATOM 758 O O . GLU A 1 96 ? 15.844 17.225 -25.701 1.00 51.25 96 GLU A O 1
ATOM 763 N N . SER A 1 97 ? 14.692 15.618 -24.655 1.00 54.53 97 SER A N 1
ATOM 764 C CA . SER A 1 97 ? 15.014 16.066 -23.310 1.00 54.53 97 SER A CA 1
ATOM 765 C C . SER A 1 97 ? 16.488 15.748 -23.091 1.00 54.53 97 SER A C 1
ATOM 767 O O . SER A 1 97 ? 16.941 14.630 -23.347 1.00 54.53 97 SER A O 1
ATOM 769 N N . SER A 1 98 ? 17.267 16.755 -22.700 1.00 57.47 98 SER A N 1
ATOM 770 C CA . SER A 1 98 ? 18.677 16.542 -22.397 1.00 57.47 98 SER A CA 1
ATOM 771 C C . SER A 1 98 ? 18.801 15.479 -21.305 1.00 57.47 98 SER A C 1
ATOM 773 O O . SER A 1 98 ? 17.970 15.404 -20.397 1.00 57.47 98 SER A O 1
ATOM 775 N N . GLU A 1 99 ? 19.846 14.655 -21.385 1.00 61.56 99 GLU A N 1
ATOM 776 C CA . GLU A 1 99 ? 20.105 13.579 -20.415 1.00 61.56 99 GLU A CA 1
ATOM 777 C C . GLU A 1 99 ? 20.096 14.119 -18.965 1.00 61.56 99 GLU A C 1
ATOM 779 O O . GLU A 1 99 ? 19.584 13.467 -18.055 1.00 61.56 99 GLU A O 1
ATOM 784 N N . ASP A 1 100 ? 20.524 15.373 -18.778 1.00 58.75 100 ASP A N 1
ATOM 785 C CA . ASP A 1 100 ? 20.501 16.098 -17.503 1.00 58.75 100 ASP A CA 1
ATOM 786 C C . ASP A 1 100 ? 19.089 16.408 -16.956 1.00 58.75 100 ASP A C 1
ATOM 788 O O . ASP A 1 100 ? 18.905 16.492 -15.737 1.00 58.75 100 ASP A O 1
ATOM 792 N N . GLU A 1 101 ? 18.087 16.623 -17.816 1.00 61.53 101 GLU A N 1
ATOM 793 C CA . GLU A 1 101 ? 16.704 16.869 -17.378 1.00 61.53 101 GLU A CA 1
ATOM 794 C C . GLU A 1 101 ? 15.976 15.566 -17.026 1.00 61.53 101 GLU A C 1
ATOM 796 O O . GLU A 1 101 ? 15.255 15.522 -16.026 1.00 61.53 101 GLU A O 1
ATOM 801 N N . GLU A 1 102 ? 16.241 14.475 -17.749 1.00 62.81 102 GLU A N 1
ATOM 802 C CA . GLU A 1 102 ? 15.697 13.155 -17.413 1.00 62.81 102 GLU A CA 1
ATOM 803 C C . GLU A 1 102 ? 16.281 12.578 -16.108 1.00 62.81 102 GLU A C 1
ATOM 805 O O . GLU A 1 102 ? 15.569 11.937 -15.323 1.00 62.81 102 GLU A O 1
ATOM 810 N N . GLU A 1 103 ? 17.571 12.804 -15.835 1.00 63.53 103 GLU A N 1
ATOM 811 C CA . GLU A 1 103 ? 18.200 12.377 -14.578 1.00 63.53 103 GLU A CA 1
ATOM 812 C C . GLU A 1 103 ? 17.656 13.143 -13.363 1.00 63.53 103 GLU A C 1
ATOM 814 O O . GLU A 1 103 ? 17.461 12.564 -12.289 1.00 63.53 103 GLU A O 1
ATOM 819 N N . LYS A 1 104 ? 17.346 14.435 -13.516 1.00 62.91 104 LYS A N 1
ATOM 820 C CA . LYS A 1 104 ? 16.695 15.215 -12.453 1.00 62.91 104 LYS A CA 1
ATOM 821 C C . LYS A 1 104 ? 15.259 14.762 -12.206 1.00 62.91 104 LYS A C 1
ATOM 823 O O . LYS A 1 104 ? 14.882 14.582 -11.048 1.00 62.91 104 LYS A O 1
ATOM 828 N N . GLU A 1 105 ? 14.488 14.519 -13.264 1.00 64.81 105 GLU A N 1
ATOM 829 C CA . GLU A 1 105 ? 13.098 14.063 -13.153 1.00 64.81 105 GLU A CA 1
ATOM 830 C C . GLU A 1 105 ? 13.015 12.700 -12.437 1.00 64.81 105 GLU A C 1
ATOM 832 O O . GLU A 1 105 ? 12.243 12.525 -11.494 1.00 64.81 105 GLU A O 1
ATOM 837 N N . THR A 1 106 ? 13.897 11.757 -12.779 1.00 70.88 106 THR A N 1
ATOM 838 C CA . THR A 1 106 ? 13.942 10.429 -12.135 1.00 70.88 106 THR A CA 1
ATOM 839 C C . THR A 1 106 ? 14.375 10.465 -10.660 1.00 70.88 106 THR A C 1
ATOM 841 O O . THR A 1 106 ? 13.934 9.630 -9.857 1.00 70.88 106 THR A O 1
ATOM 844 N N . LEU A 1 107 ? 15.207 11.433 -10.257 1.00 70.38 107 LEU A N 1
ATOM 845 C CA . LEU A 1 107 ? 15.566 11.663 -8.851 1.00 70.38 107 LEU A CA 1
ATOM 846 C C . LEU A 1 107 ? 14.388 12.217 -8.039 1.00 70.38 107 LEU A C 1
ATOM 848 O O . LEU A 1 107 ? 14.145 11.752 -6.919 1.00 70.38 107 LEU A O 1
ATOM 852 N N . GLU A 1 108 ? 13.633 13.160 -8.601 1.00 77.62 108 GLU A N 1
ATOM 853 C CA . GLU A 1 108 ? 12.421 13.699 -7.978 1.00 77.62 108 GLU A CA 1
ATOM 854 C C . GLU A 1 108 ? 11.325 12.632 -7.855 1.00 77.62 108 GLU A C 1
ATOM 856 O O . GLU A 1 108 ? 10.738 12.460 -6.782 1.00 77.62 108 GLU A O 1
ATOM 861 N N . GLU A 1 109 ? 11.103 11.833 -8.901 1.00 78.62 109 GLU A N 1
ATOM 862 C CA . GLU A 1 109 ? 10.155 10.716 -8.884 1.00 78.62 109 GLU A CA 1
ATOM 863 C C . GLU A 1 109 ? 10.511 9.674 -7.806 1.00 78.62 109 GLU A C 1
ATOM 865 O O . GLU A 1 109 ? 9.631 9.156 -7.107 1.00 78.62 109 GLU A O 1
ATOM 870 N N . ARG A 1 110 ? 11.807 9.400 -7.598 1.00 83.75 110 ARG A N 1
ATOM 871 C CA . ARG A 1 110 ? 12.277 8.516 -6.519 1.00 83.75 110 ARG A CA 1
ATOM 872 C C . ARG A 1 110 ? 12.027 9.120 -5.131 1.00 83.75 110 ARG A C 1
ATOM 874 O O . ARG A 1 110 ? 11.644 8.386 -4.215 1.00 83.75 110 ARG A O 1
ATOM 881 N N . GLY A 1 111 ? 12.203 10.432 -4.968 1.00 87.00 111 GLY A N 1
ATOM 882 C CA . GLY A 1 111 ? 11.846 11.153 -3.740 1.00 87.00 111 GLY A CA 1
ATOM 883 C C . GLY A 1 111 ? 10.344 11.087 -3.443 1.00 87.00 111 GLY A C 1
ATOM 884 O O . GLY A 1 111 ? 9.934 10.789 -2.319 1.00 87.00 111 GLY A O 1
ATOM 885 N N . ASN A 1 112 ? 9.515 11.252 -4.471 1.00 89.00 112 ASN A N 1
ATOM 886 C CA . ASN A 1 112 ? 8.061 11.141 -4.369 1.00 89.00 112 ASN A CA 1
ATOM 887 C C . ASN A 1 112 ? 7.617 9.719 -3.998 1.00 89.00 112 ASN A C 1
ATOM 889 O O . ASN A 1 112 ? 6.767 9.549 -3.121 1.00 89.00 112 ASN A O 1
ATOM 893 N N . LEU A 1 113 ? 8.239 8.686 -4.579 1.00 92.00 113 LEU A N 1
ATOM 894 C CA . LEU A 1 113 ? 8.004 7.294 -4.186 1.00 92.00 113 LEU A CA 1
ATOM 895 C C . LEU A 1 113 ? 8.362 7.050 -2.712 1.00 92.00 113 LEU A C 1
ATOM 897 O O . LEU A 1 113 ? 7.618 6.370 -1.999 1.00 92.00 113 LEU A O 1
ATOM 901 N N . PHE A 1 114 ? 9.483 7.602 -2.240 1.00 93.56 114 PHE A N 1
ATOM 902 C CA . PHE A 1 114 ? 9.874 7.495 -0.835 1.00 93.56 114 PHE A CA 1
ATOM 903 C C . PHE A 1 114 ? 8.831 8.135 0.088 1.00 93.56 114 PHE A C 1
ATOM 905 O O . PHE A 1 114 ? 8.395 7.497 1.048 1.00 93.56 114 PHE A O 1
ATOM 912 N N . ASN A 1 115 ? 8.374 9.346 -0.238 1.00 94.38 115 ASN A N 1
ATOM 913 C CA . ASN A 1 115 ? 7.338 10.046 0.522 1.00 94.38 115 ASN A CA 1
ATOM 914 C C . ASN A 1 115 ? 6.020 9.259 0.553 1.00 94.38 115 ASN A C 1
ATOM 916 O O . ASN A 1 115 ? 5.406 9.140 1.612 1.00 94.38 115 ASN A O 1
ATOM 920 N N . LEU A 1 116 ? 5.616 8.653 -0.570 1.00 94.62 116 LEU A N 1
ATOM 921 C CA . LEU A 1 116 ? 4.429 7.794 -0.630 1.00 94.62 116 LEU A CA 1
ATOM 922 C C . LEU A 1 116 ? 4.568 6.573 0.285 1.00 94.62 116 LEU A C 1
ATOM 924 O O . LEU A 1 116 ? 3.682 6.314 1.096 1.00 94.62 116 LEU A O 1
ATOM 928 N N . LYS A 1 117 ? 5.691 5.848 0.223 1.00 94.88 117 LYS A N 1
ATOM 929 C CA . LYS A 1 117 ? 5.927 4.690 1.105 1.00 94.88 117 LYS A CA 1
ATOM 930 C C . LYS A 1 117 ? 6.017 5.077 2.578 1.00 94.88 117 LYS A C 1
ATOM 932 O O . LYS A 1 117 ? 5.586 4.318 3.448 1.00 94.88 117 LYS A O 1
ATOM 937 N N . PHE A 1 118 ? 6.575 6.247 2.870 1.00 96.19 118 PHE A N 1
ATOM 938 C CA . PHE A 1 118 ? 6.591 6.787 4.220 1.00 96.19 118 PHE A CA 1
ATOM 939 C C . PHE A 1 118 ? 5.169 7.084 4.710 1.00 96.19 118 PHE A C 1
ATOM 941 O O . PHE A 1 118 ? 4.799 6.631 5.794 1.00 96.19 118 PHE A O 1
ATOM 948 N N . ALA A 1 119 ? 4.349 7.737 3.882 1.00 96.25 119 ALA A N 1
ATOM 949 C CA . ALA A 1 119 ? 2.950 8.021 4.180 1.00 96.25 119 ALA A CA 1
ATOM 950 C C . ALA A 1 119 ? 2.138 6.737 4.420 1.00 96.25 119 ALA A C 1
ATOM 952 O O . ALA A 1 119 ? 1.378 6.681 5.382 1.00 96.25 119 ALA A O 1
ATOM 953 N N . VAL A 1 120 ? 2.341 5.669 3.632 1.00 97.12 120 VAL A N 1
ATOM 954 C CA . VAL A 1 120 ? 1.723 4.347 3.886 1.00 97.12 120 VAL A CA 1
ATOM 955 C C . VAL A 1 120 ? 2.017 3.879 5.311 1.00 97.12 120 VAL A C 1
ATOM 957 O O . VAL A 1 120 ? 1.098 3.583 6.075 1.00 97.12 120 VAL A O 1
ATOM 960 N N . LYS A 1 121 ? 3.296 3.879 5.701 1.00 97.25 121 LYS A N 1
ATOM 961 C CA . LYS A 1 121 ? 3.735 3.451 7.038 1.00 97.25 12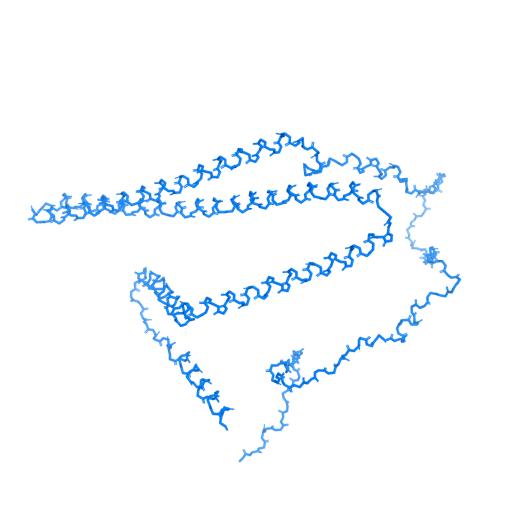1 LYS A CA 1
ATOM 962 C C . LYS A 1 121 ? 3.191 4.340 8.153 1.00 97.25 121 LYS A C 1
ATOM 964 O O . LYS A 1 121 ? 2.900 3.854 9.247 1.00 97.25 121 LYS A O 1
ATOM 969 N N . GLU A 1 122 ? 3.083 5.639 7.910 1.00 97.31 122 GLU A N 1
ATOM 970 C CA . GLU A 1 122 ? 2.493 6.583 8.855 1.00 97.31 122 GLU A CA 1
ATOM 971 C C . GLU A 1 122 ? 0.993 6.320 9.050 1.00 97.31 122 GLU A C 1
ATOM 973 O O . GLU A 1 122 ? 0.523 6.241 10.186 1.00 97.31 122 GLU A O 1
ATOM 978 N N . LEU A 1 123 ? 0.255 6.083 7.964 1.00 97.50 123 LEU A N 1
ATOM 979 C CA . LEU A 1 123 ? -1.166 5.742 8.007 1.00 97.50 123 LEU A CA 1
ATOM 980 C C . LEU A 1 123 ? -1.420 4.413 8.726 1.00 97.50 123 LEU A C 1
ATOM 982 O O . LEU A 1 123 ? -2.317 4.337 9.565 1.00 97.50 123 LEU A O 1
ATOM 986 N N . GLU A 1 124 ? -0.592 3.393 8.493 1.00 97.12 124 GLU A N 1
ATOM 987 C CA . GLU A 1 124 ? -0.663 2.130 9.237 1.00 97.12 124 GLU A CA 1
ATOM 988 C C . GLU A 1 124 ? -0.405 2.317 10.738 1.00 97.12 124 GLU A C 1
ATOM 990 O O . GLU A 1 124 ? -1.068 1.704 11.579 1.00 97.12 124 GLU A O 1
ATOM 995 N N . ARG A 1 125 ? 0.560 3.170 11.104 1.00 97.75 125 ARG A N 1
ATOM 996 C CA . ARG A 1 125 ? 0.833 3.501 12.510 1.00 97.75 125 ARG A CA 1
ATOM 997 C C . ARG A 1 125 ? -0.345 4.228 13.149 1.00 97.75 125 ARG A C 1
ATOM 999 O O . ARG A 1 125 ? -0.706 3.889 14.276 1.00 97.75 125 ARG A O 1
ATOM 1006 N N . ASN A 1 126 ? -0.951 5.178 12.443 1.00 96.88 126 ASN A N 1
ATOM 1007 C CA . ASN A 1 126 ? -2.130 5.904 12.913 1.00 96.88 126 ASN A CA 1
ATOM 1008 C C . ASN A 1 126 ? -3.341 4.974 13.062 1.00 96.88 126 ASN A C 1
ATOM 1010 O O . ASN A 1 126 ? -4.019 5.035 14.085 1.00 96.88 126 ASN A O 1
ATOM 1014 N N . SER A 1 127 ? -3.540 4.036 12.132 1.00 97.75 127 SER A N 1
ATOM 1015 C CA . SER A 1 127 ? -4.558 2.984 12.250 1.00 97.75 127 SER A CA 1
ATOM 1016 C C . SER A 1 127 ? -4.362 2.151 13.526 1.00 97.75 127 SER A C 1
ATOM 1018 O O . SER A 1 127 ? -5.244 2.107 14.385 1.00 97.75 127 SER A O 1
ATOM 1020 N N . LYS A 1 128 ? -3.153 1.614 13.743 1.00 97.69 128 LYS A N 1
ATOM 1021 C CA . LYS A 1 128 ? -2.804 0.850 14.959 1.00 97.69 128 LYS A CA 1
ATOM 1022 C C . LYS A 1 128 ? -2.936 1.673 16.243 1.00 97.69 128 LYS A C 1
ATOM 1024 O O . LYS A 1 128 ? -3.212 1.123 17.311 1.00 97.69 128 LYS A O 1
ATOM 1029 N N . LYS A 1 129 ? -2.699 2.986 16.182 1.00 97.75 129 LYS A N 1
ATOM 1030 C CA . LYS A 1 129 ? -2.892 3.896 17.318 1.00 97.75 129 LYS A CA 1
ATOM 1031 C C . LYS A 1 129 ? -4.379 4.026 17.661 1.00 97.75 129 LYS A C 1
ATOM 1033 O O . LYS A 1 129 ? -4.730 3.824 18.822 1.00 97.75 129 LYS A O 1
ATOM 1038 N N . CYS A 1 130 ? -5.239 4.259 16.669 1.00 97.31 130 CYS A N 1
ATOM 1039 C CA . CYS A 1 130 ? -6.693 4.292 16.846 1.00 97.31 130 CYS A CA 1
ATOM 1040 C C . CYS A 1 130 ? -7.237 2.967 17.411 1.00 97.31 130 CYS A C 1
ATOM 1042 O O . CYS A 1 130 ? -8.041 2.992 18.337 1.00 97.31 130 CYS A O 1
ATOM 1044 N N . GLU A 1 131 ? -6.744 1.807 16.958 1.00 96.75 131 GLU A N 1
ATOM 1045 C CA . GLU A 1 131 ? -7.132 0.497 17.519 1.00 96.75 131 GLU A CA 1
ATOM 1046 C C . GLU A 1 131 ? -6.744 0.332 18.998 1.00 96.75 131 GLU A C 1
ATOM 1048 O O . GLU A 1 131 ? -7.474 -0.261 19.799 1.00 96.75 131 GLU A O 1
ATOM 1053 N N . LYS A 1 132 ? -5.574 0.845 19.397 1.00 97.88 132 LYS A N 1
ATOM 1054 C CA . LYS A 1 132 ? -5.166 0.845 20.810 1.00 97.88 132 LYS A CA 1
ATOM 1055 C C . LYS A 1 132 ? -6.079 1.746 21.637 1.00 97.88 132 LYS A C 1
ATOM 1057 O O . LYS A 1 132 ? -6.502 1.344 22.720 1.00 97.88 132 LYS A O 1
ATOM 1062 N N . GLU A 1 133 ? -6.401 2.932 21.129 1.00 96.81 133 GLU A N 1
ATOM 1063 C CA . GLU A 1 133 ? -7.316 3.871 21.785 1.00 96.81 133 GLU A CA 1
ATOM 1064 C C . GLU A 1 133 ? -8.737 3.291 21.893 1.00 96.81 133 GLU A C 1
ATOM 1066 O O . GLU A 1 133 ? -9.349 3.384 22.956 1.00 96.81 133 GLU A O 1
ATOM 1071 N N . GLU A 1 134 ? -9.221 2.575 20.875 1.00 95.88 134 GLU A N 1
ATOM 1072 C CA . GLU A 1 134 ? -10.482 1.823 20.916 1.00 95.88 134 GLU A CA 1
ATOM 1073 C C . GLU A 1 134 ? -10.498 0.801 22.067 1.00 95.88 134 GLU A C 1
ATOM 1075 O O . GLU A 1 134 ? -11.462 0.735 22.835 1.00 95.88 134 GLU A O 1
ATOM 1080 N N . LYS A 1 135 ? -9.426 0.012 22.233 1.00 96.12 135 LYS A N 1
ATOM 1081 C CA . LYS A 1 135 ? -9.308 -0.969 23.332 1.00 96.12 135 LYS A CA 1
ATOM 1082 C C . LYS A 1 135 ? -9.333 -0.291 24.703 1.00 96.12 135 LYS A C 1
ATOM 1084 O O . LYS A 1 135 ? -9.963 -0.805 25.633 1.00 96.12 135 LYS A O 1
ATOM 1089 N N . VAL A 1 136 ? -8.680 0.864 24.829 1.00 97.06 136 VAL A N 1
ATOM 1090 C CA . VAL A 1 136 ? -8.686 1.669 26.058 1.00 97.06 136 VAL A CA 1
ATOM 1091 C C . VAL A 1 136 ? -10.090 2.196 26.360 1.00 97.06 136 VAL A C 1
ATOM 1093 O O . VAL A 1 136 ? -10.553 2.060 27.494 1.00 97.06 136 VAL A O 1
ATOM 1096 N N . GLU A 1 137 ? -10.800 2.738 25.370 1.00 95.50 137 GLU A N 1
ATOM 1097 C CA . GLU A 1 137 ? -12.181 3.206 25.540 1.00 95.50 137 GLU A CA 1
ATOM 1098 C C . GLU A 1 137 ? -13.123 2.051 25.905 1.00 95.50 137 GLU A C 1
ATOM 1100 O O . GLU A 1 137 ? -13.874 2.162 26.872 1.00 95.50 137 GLU A O 1
ATOM 1105 N N . LYS A 1 138 ? -12.993 0.879 25.269 1.00 93.75 138 LYS A N 1
ATOM 1106 C CA . LYS A 1 138 ? -13.736 -0.338 25.653 1.00 93.75 138 LYS A CA 1
ATOM 1107 C C . LYS A 1 138 ? -13.509 -0.740 27.113 1.00 93.75 138 LYS A C 1
ATOM 1109 O O . LYS A 1 138 ? -14.449 -1.151 27.796 1.00 93.75 138 LYS A O 1
ATOM 1114 N N . ALA A 1 139 ? -12.287 -0.601 27.626 1.00 96.19 139 ALA A N 1
ATOM 1115 C CA . ALA A 1 139 ? -12.004 -0.847 29.039 1.00 96.19 139 ALA A CA 1
ATOM 1116 C C . ALA A 1 139 ? -12.667 0.197 29.959 1.00 96.19 139 ALA A C 1
ATOM 1118 O O . ALA A 1 139 ? -13.142 -0.156 31.042 1.00 96.19 139 ALA A O 1
ATOM 1119 N N . LYS A 1 140 ? -12.744 1.467 29.536 1.00 94.25 140 LYS A N 1
ATOM 1120 C CA . LYS A 1 140 ? -13.459 2.525 30.269 1.00 94.25 140 LYS A CA 1
ATOM 1121 C C . LYS A 1 140 ? -14.970 2.289 30.287 1.00 94.25 140 LYS A C 1
ATOM 1123 O O . LYS A 1 140 ? -15.563 2.455 31.348 1.00 94.25 140 LYS A O 1
ATOM 1128 N N . ILE A 1 141 ? -15.566 1.809 29.191 1.00 94.44 141 ILE A N 1
ATOM 1129 C CA . ILE A 1 141 ? -16.987 1.413 29.141 1.00 94.44 141 ILE A CA 1
ATOM 1130 C C . ILE A 1 141 ? -17.284 0.375 30.227 1.00 94.44 141 ILE A C 1
ATOM 1132 O O . ILE A 1 141 ? -18.190 0.572 31.032 1.00 94.44 141 ILE A O 1
ATOM 1136 N N . LYS A 1 142 ? -16.476 -0.694 30.315 1.00 92.94 142 LYS A N 1
ATOM 1137 C CA . LYS A 1 142 ? -16.646 -1.739 31.344 1.00 92.94 142 LYS A CA 1
ATOM 1138 C C . LYS A 1 142 ? -16.618 -1.155 32.760 1.00 92.94 142 LYS A C 1
ATOM 1140 O O . LYS A 1 142 ? -17.465 -1.491 33.582 1.00 92.94 142 LYS A O 1
ATOM 1145 N N . LYS A 1 143 ? -15.679 -0.241 33.032 1.00 94.19 143 LYS A N 1
ATOM 1146 C CA . LYS A 1 143 ? -15.571 0.448 34.330 1.00 94.19 143 LYS A CA 1
ATOM 1147 C C . LYS A 1 143 ? -16.750 1.390 34.600 1.00 94.19 143 LYS A C 1
ATOM 1149 O O . LYS A 1 143 ? -17.176 1.497 35.745 1.00 94.19 143 LYS A O 1
ATOM 1154 N N . ALA A 1 144 ? -17.269 2.078 33.585 1.00 92.50 144 ALA A N 1
ATOM 1155 C CA . ALA A 1 144 ? -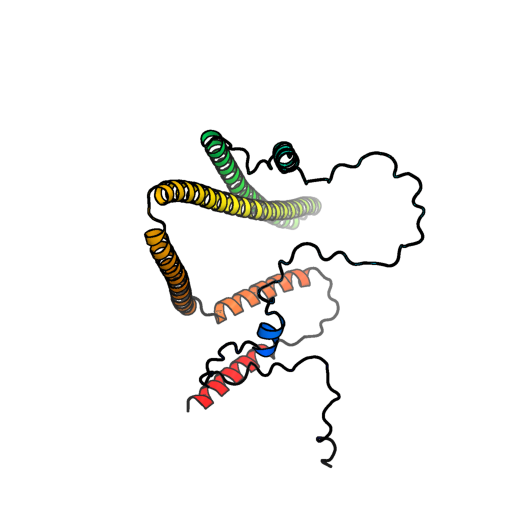18.419 2.974 33.720 1.00 92.50 144 ALA A CA 1
ATOM 1156 C C . ALA A 1 144 ? -19.710 2.197 34.020 1.00 92.50 144 ALA A C 1
ATOM 1158 O O . ALA A 1 144 ? -20.464 2.593 34.907 1.00 92.50 144 ALA A O 1
ATOM 1159 N N . ILE A 1 145 ? -19.898 1.043 33.368 1.00 90.94 145 ILE A N 1
ATOM 1160 C CA . ILE A 1 145 ? -21.016 0.125 33.628 1.00 90.94 145 ILE A CA 1
ATOM 1161 C C . ILE A 1 145 ? -20.960 -0.414 35.063 1.00 90.94 145 ILE A C 1
ATOM 1163 O O . ILE A 1 145 ? -21.971 -0.397 35.754 1.00 90.94 145 ILE A O 1
ATOM 1167 N N . GLN A 1 146 ? -19.782 -0.828 35.550 1.00 93.62 146 GLN A N 1
ATOM 1168 C CA . GLN A 1 146 ? -19.615 -1.296 36.938 1.00 93.62 146 GLN A CA 1
ATOM 1169 C C . GLN A 1 146 ? -19.958 -0.227 37.983 1.00 93.62 146 GLN A C 1
ATOM 1171 O O . GLN A 1 146 ? -20.383 -0.554 39.086 1.00 93.62 146 GLN A O 1
ATOM 1176 N N . LYS A 1 147 ? -19.773 1.051 37.642 1.00 94.00 147 LYS A N 1
ATOM 1177 C CA . LYS A 1 147 ? -20.123 2.195 38.492 1.00 94.00 147 LYS A CA 1
ATOM 1178 C C . LYS A 1 147 ? -21.576 2.655 38.307 1.00 94.00 147 LYS A C 1
ATOM 1180 O O . LYS A 1 147 ? -21.927 3.717 38.812 1.00 94.00 147 LYS A O 1
ATOM 1185 N N . SER A 1 148 ? -22.391 1.913 37.550 1.00 90.75 148 SER A N 1
ATOM 1186 C CA . SER A 1 148 ? -23.765 2.271 37.165 1.00 90.75 148 SER A CA 1
ATOM 1187 C C . SER A 1 148 ? -23.900 3.643 36.484 1.00 90.75 148 SER A C 1
ATOM 1189 O O . SER A 1 148 ? -24.982 4.223 36.461 1.00 90.75 148 SER A O 1
ATOM 1191 N N . ASN A 1 149 ? -22.820 4.170 35.891 1.00 90.75 149 ASN A N 1
ATOM 1192 C CA . ASN A 1 149 ? -22.839 5.430 35.149 1.00 90.75 149 ASN A CA 1
ATOM 1193 C C . ASN A 1 149 ? -23.109 5.156 33.662 1.00 90.75 149 ASN A C 1
ATOM 1195 O O . ASN A 1 149 ? -22.185 4.998 32.857 1.00 90.75 149 ASN A O 1
ATOM 1199 N N . MET A 1 150 ? -24.394 5.080 33.316 1.00 88.06 150 MET A N 1
ATOM 1200 C CA . MET A 1 150 ? -24.852 4.729 31.969 1.00 88.06 150 MET A CA 1
ATOM 1201 C C . MET A 1 150 ? -24.562 5.822 30.929 1.00 88.06 150 MET A C 1
ATOM 1203 O O . MET A 1 150 ? -24.229 5.513 29.786 1.00 88.06 150 MET A O 1
ATOM 1207 N N . GLU A 1 151 ? -24.626 7.098 31.318 1.00 90.81 151 GLU A N 1
ATOM 1208 C CA . GLU A 1 151 ? -24.320 8.216 30.417 1.00 90.81 151 GLU A CA 1
ATOM 1209 C C . GLU A 1 151 ? -22.829 8.262 30.061 1.00 90.81 151 GLU A C 1
ATOM 1211 O O . GLU A 1 151 ? -22.471 8.353 28.886 1.00 90.81 151 GLU A O 1
ATOM 1216 N N . GLY A 1 152 ? -21.944 8.082 31.048 1.00 87.88 152 GLY A N 1
ATOM 1217 C CA . GLY A 1 152 ? -20.503 7.977 30.807 1.00 87.88 152 GLY A CA 1
ATOM 1218 C C . GLY A 1 152 ? -20.140 6.765 29.944 1.00 87.88 152 GLY A C 1
ATOM 1219 O O . GLY A 1 152 ? -19.294 6.863 29.053 1.00 87.88 152 GLY A O 1
ATOM 1220 N N . ALA A 1 153 ? -20.814 5.628 30.147 1.00 91.62 153 ALA A N 1
ATOM 1221 C CA . ALA A 1 153 ? -20.634 4.444 29.309 1.00 91.62 153 ALA A CA 1
ATOM 1222 C C . ALA A 1 153 ? -21.026 4.707 27.844 1.00 91.62 153 ALA A C 1
ATOM 1224 O O . ALA A 1 153 ? -20.319 4.257 26.941 1.00 91.62 153 ALA A O 1
ATOM 1225 N N . ARG A 1 154 ? -22.100 5.472 27.601 1.00 92.31 154 ARG A N 1
ATOM 1226 C CA . ARG A 1 154 ? -22.557 5.836 26.251 1.00 92.31 154 ARG A CA 1
ATOM 1227 C C . ARG A 1 154 ? -21.540 6.705 25.508 1.00 92.31 154 ARG A C 1
ATOM 1229 O O . ARG A 1 154 ? -21.239 6.415 24.354 1.00 92.31 154 ARG A O 1
ATOM 1236 N N . ILE A 1 155 ? -20.954 7.699 26.177 1.00 94.75 155 ILE A N 1
ATOM 1237 C CA . ILE A 1 155 ? -19.917 8.567 25.589 1.00 94.75 155 ILE A CA 1
ATOM 1238 C C . ILE A 1 155 ? -18.663 7.754 25.231 1.00 94.75 155 ILE A C 1
ATOM 1240 O O . ILE A 1 155 ? -18.122 7.878 24.131 1.00 94.75 155 ILE A O 1
ATOM 1244 N N . HIS A 1 156 ? -18.207 6.876 26.130 1.00 94.06 156 HIS A N 1
ATOM 1245 C CA . HIS A 1 156 ? -17.061 6.004 25.851 1.00 94.06 156 HIS A CA 1
ATOM 1246 C C . HIS A 1 156 ? -17.350 4.999 24.721 1.00 94.06 156 HIS A C 1
ATOM 1248 O O . HIS A 1 156 ? -16.455 4.681 23.938 1.00 94.06 156 HIS A O 1
ATOM 1254 N N . ALA A 1 157 ? -18.596 4.529 24.592 1.00 94.44 157 ALA A N 1
ATOM 1255 C CA . ALA A 1 157 ? -19.019 3.676 23.484 1.00 94.44 157 ALA A CA 1
ATOM 1256 C C . ALA A 1 157 ? -18.974 4.407 22.140 1.00 94.44 157 ALA A C 1
ATOM 1258 O O . ALA A 1 157 ? -18.418 3.878 21.178 1.00 94.44 157 ALA A O 1
ATOM 1259 N N . GLU A 1 158 ? -19.478 5.639 22.081 1.00 95.00 158 GLU A N 1
ATOM 1260 C CA . GLU A 1 158 ? -19.397 6.469 20.879 1.00 95.00 158 GLU A CA 1
ATOM 1261 C C . GLU A 1 158 ? -17.940 6.744 20.481 1.00 95.00 158 GLU A C 1
ATOM 1263 O O . GLU A 1 158 ? -17.565 6.592 19.317 1.00 95.00 158 GLU A O 1
ATOM 1268 N N . ASN A 1 159 ? -17.084 7.061 21.459 1.00 93.81 159 ASN A N 1
ATOM 1269 C CA . ASN A 1 159 ? -15.653 7.242 21.226 1.00 93.81 159 ASN A CA 1
ATOM 1270 C C . ASN A 1 159 ? -14.994 5.974 20.667 1.00 93.81 159 ASN A C 1
ATOM 1272 O O . ASN A 1 159 ? -14.202 6.069 19.731 1.00 93.81 159 ASN A O 1
ATOM 1276 N N . ALA A 1 160 ? -15.336 4.794 21.192 1.00 95.06 160 ALA A N 1
ATOM 1277 C CA . ALA A 1 160 ? -14.812 3.526 20.690 1.00 95.06 160 ALA A CA 1
ATOM 1278 C C . ALA A 1 160 ? -15.242 3.261 19.236 1.00 95.06 160 ALA A C 1
ATOM 1280 O O . ALA A 1 160 ? -14.409 2.897 18.408 1.00 95.06 160 ALA A O 1
ATOM 1281 N N . ILE A 1 161 ? -16.514 3.499 18.898 1.00 95.56 161 ILE A N 1
ATOM 1282 C CA . ILE A 1 161 ? -17.018 3.341 17.523 1.00 95.56 161 ILE A CA 1
ATOM 1283 C C . ILE A 1 161 ? -16.306 4.309 16.574 1.00 95.56 161 ILE A C 1
ATOM 1285 O O . ILE A 1 161 ? -15.852 3.909 15.501 1.00 95.56 161 ILE A O 1
ATOM 1289 N N . ARG A 1 162 ? -16.148 5.573 16.981 1.00 96.81 162 ARG A N 1
ATOM 1290 C CA . ARG A 1 162 ? -15.431 6.576 16.188 1.00 96.81 162 ARG A CA 1
ATOM 1291 C C . ARG A 1 162 ? -13.987 6.156 15.920 1.00 96.81 162 ARG A C 1
ATOM 1293 O O . ARG A 1 162 ? -13.548 6.236 14.777 1.00 96.81 162 ARG A O 1
ATOM 1300 N N . GLN A 1 163 ? -13.280 5.669 16.939 1.00 96.81 163 GLN A N 1
ATOM 1301 C CA . GLN A 1 163 ? -11.895 5.214 16.797 1.00 96.81 163 GLN A CA 1
ATOM 1302 C C . GLN A 1 163 ? -11.766 3.979 15.904 1.00 96.81 163 GLN A C 1
ATOM 1304 O O . GLN A 1 163 ? -10.878 3.935 15.056 1.00 96.81 163 GLN A O 1
ATOM 1309 N N . ARG A 1 164 ? -12.690 3.016 16.012 1.00 95.88 164 ARG A N 1
ATOM 1310 C CA . ARG A 1 164 ? -12.753 1.863 15.100 1.00 95.88 164 ARG A CA 1
ATOM 1311 C C . ARG A 1 164 ? -12.935 2.310 13.646 1.00 95.88 164 ARG A C 1
ATOM 1313 O O . ARG A 1 164 ? -12.220 1.849 12.760 1.00 95.88 164 ARG A O 1
ATOM 1320 N N . ASN A 1 165 ? -13.855 3.242 13.398 1.00 94.88 165 ASN A N 1
ATOM 1321 C CA . ASN A 1 165 ? -14.101 3.762 12.052 1.00 94.88 165 ASN A CA 1
ATOM 1322 C C . ASN A 1 165 ? -12.899 4.553 11.509 1.00 94.88 165 ASN A C 1
ATOM 1324 O O . ASN A 1 165 ? -12.559 4.422 10.334 1.00 94.88 165 ASN A O 1
ATOM 1328 N N . GLN A 1 166 ? -12.222 5.334 12.356 1.00 95.12 166 GLN A N 1
ATOM 1329 C CA . GLN A 1 166 ? -10.981 6.022 11.987 1.00 95.12 166 GLN A CA 1
ATOM 1330 C C . GLN A 1 166 ? -9.858 5.033 11.655 1.00 95.12 166 GLN A C 1
ATOM 1332 O O . GLN A 1 166 ? -9.201 5.202 10.629 1.00 95.12 166 GLN A O 1
ATOM 1337 N N . ALA A 1 167 ? -9.683 3.971 12.447 1.00 96.62 167 ALA A N 1
ATOM 1338 C CA . ALA A 1 167 ? -8.695 2.927 12.179 1.00 96.62 167 ALA A CA 1
ATOM 1339 C C . ALA A 1 167 ? -8.914 2.263 10.811 1.00 96.62 167 ALA A C 1
ATOM 1341 O O . ALA A 1 167 ? -7.968 2.144 10.027 1.00 96.62 167 ALA A O 1
ATOM 1342 N N . LEU A 1 168 ? -10.166 1.909 10.496 1.00 94.94 168 LEU A N 1
ATOM 1343 C CA . LEU A 1 168 ? -10.548 1.341 9.200 1.00 94.94 168 LEU A CA 1
ATOM 1344 C C . LEU A 1 168 ? -10.302 2.315 8.045 1.00 94.94 168 LEU A C 1
ATOM 1346 O O . LEU A 1 168 ? -9.801 1.916 6.996 1.00 94.94 168 LEU A O 1
ATOM 1350 N N . ASN A 1 169 ? -10.624 3.597 8.219 1.00 96.00 169 ASN A N 1
ATOM 1351 C CA . ASN A 1 169 ? -10.377 4.604 7.189 1.00 96.00 169 ASN A CA 1
ATOM 1352 C C . ASN A 1 169 ? -8.879 4.799 6.925 1.00 96.00 169 ASN A C 1
ATOM 1354 O O . ASN A 1 169 ? -8.479 4.855 5.762 1.00 96.00 169 ASN A O 1
ATOM 1358 N N . TYR A 1 170 ? -8.050 4.839 7.972 1.00 97.25 170 TYR A N 1
ATOM 1359 C CA . TYR A 1 170 ? -6.596 4.895 7.818 1.00 97.25 170 TYR A CA 1
ATOM 1360 C C . TYR A 1 170 ? -6.039 3.652 7.122 1.00 97.25 170 TYR A C 1
ATOM 1362 O O . TYR A 1 170 ? -5.202 3.799 6.237 1.00 97.25 170 TYR A O 1
ATOM 1370 N N . LEU A 1 171 ? -6.543 2.458 7.450 1.00 94.44 171 LEU A N 1
ATOM 1371 C CA . LEU A 1 171 ? -6.120 1.205 6.819 1.00 94.44 171 LEU A CA 1
ATOM 1372 C C . LEU A 1 171 ? -6.518 1.137 5.335 1.00 94.44 171 LEU A C 1
ATOM 1374 O O . LEU A 1 171 ? -5.726 0.750 4.481 1.00 94.44 171 LEU A O 1
ATOM 1378 N N . ARG A 1 172 ? -7.735 1.574 4.989 1.00 95.75 172 ARG A N 1
ATOM 1379 C CA . ARG A 1 172 ? -8.152 1.677 3.580 1.00 95.75 172 ARG A CA 1
ATOM 1380 C C . ARG A 1 172 ? -7.295 2.679 2.818 1.00 95.75 172 ARG A C 1
ATOM 1382 O O . ARG A 1 172 ? -6.947 2.436 1.665 1.00 95.75 172 ARG A O 1
ATOM 1389 N N . MET A 1 173 ? -6.978 3.815 3.436 1.00 96.12 173 MET A N 1
ATOM 1390 C CA . MET A 1 173 ? -6.142 4.827 2.804 1.00 96.12 173 MET A CA 1
ATOM 1391 C C . MET A 1 173 ? -4.702 4.335 2.638 1.00 96.12 173 MET A C 1
ATOM 1393 O O . MET A 1 173 ? -4.145 4.530 1.563 1.00 96.12 173 MET A O 1
ATOM 1397 N N . SER A 1 174 ? -4.129 3.632 3.624 1.00 96.94 174 SER A N 1
ATOM 1398 C CA . SER A 1 174 ? -2.787 3.052 3.503 1.00 96.94 174 SER A CA 1
ATOM 1399 C C . SER A 1 174 ? -2.725 2.032 2.369 1.00 96.94 174 SER A C 1
ATOM 1401 O O . SER A 1 174 ? -1.848 2.145 1.523 1.00 96.94 174 SER A O 1
ATOM 1403 N N . ALA A 1 175 ? -3.703 1.127 2.269 1.00 94.75 175 ALA A N 1
ATOM 1404 C CA . ALA A 1 175 ? -3.773 0.145 1.186 1.00 94.75 175 ALA A CA 1
ATOM 1405 C C . ALA A 1 175 ? -3.876 0.804 -0.202 1.00 94.75 175 ALA A C 1
ATOM 1407 O O . ALA A 1 175 ? -3.214 0.391 -1.154 1.00 94.75 175 ALA A O 1
ATOM 1408 N N . ARG A 1 176 ? -4.677 1.870 -0.330 1.00 95.31 176 ARG A N 1
ATOM 1409 C CA . ARG A 1 176 ? -4.795 2.625 -1.589 1.00 95.31 176 ARG A CA 1
ATOM 1410 C C . ARG A 1 176 ? -3.489 3.323 -1.961 1.00 95.31 176 ARG A C 1
ATOM 1412 O O . ARG A 1 176 ? -3.083 3.254 -3.118 1.00 95.31 176 ARG A O 1
ATOM 1419 N N . VAL A 1 177 ? -2.841 3.986 -1.003 1.00 95.69 177 VAL A N 1
ATOM 1420 C CA . VAL A 1 177 ? -1.566 4.680 -1.239 1.00 95.69 177 VAL A CA 1
ATOM 1421 C C . VAL A 1 177 ? -0.455 3.675 -1.545 1.00 95.69 177 VAL A C 1
ATOM 1423 O O . VAL A 1 177 ? 0.359 3.942 -2.421 1.00 95.69 177 VAL A O 1
ATOM 1426 N N . ASP A 1 178 ? -0.454 2.498 -0.920 1.00 95.38 178 ASP A N 1
ATOM 1427 C CA . ASP A 1 178 ? 0.534 1.447 -1.184 1.00 95.38 178 ASP A CA 1
ATOM 1428 C C . ASP A 1 178 ? 0.381 0.846 -2.587 1.00 95.38 178 ASP A C 1
ATOM 1430 O O . ASP A 1 178 ? 1.365 0.655 -3.304 1.00 95.38 178 ASP A O 1
ATOM 1434 N N . ALA A 1 179 ? -0.859 0.660 -3.049 1.00 94.25 179 ALA A N 1
ATOM 1435 C CA . ALA A 1 179 ? -1.125 0.264 -4.428 1.00 94.25 179 ALA A CA 1
ATOM 1436 C C . ALA A 1 179 ? -0.636 1.319 -5.438 1.00 94.25 179 ALA A C 1
ATOM 1438 O O . ALA A 1 179 ? -0.127 0.972 -6.506 1.00 94.25 179 ALA A O 1
ATOM 1439 N N . VAL A 1 180 ? -0.777 2.612 -5.122 1.00 95.38 180 VAL A N 1
ATOM 1440 C CA . VAL A 1 180 ? -0.234 3.700 -5.953 1.00 95.38 180 VAL A CA 1
ATOM 1441 C C . VAL A 1 180 ? 1.294 3.697 -5.914 1.00 95.38 180 VAL A C 1
ATOM 1443 O O . VAL A 1 180 ? 1.920 3.717 -6.969 1.00 95.38 180 VAL A O 1
ATOM 1446 N N . ALA A 1 181 ? 1.901 3.594 -4.730 1.00 93.50 181 ALA A N 1
ATOM 1447 C CA . ALA A 1 181 ? 3.351 3.535 -4.562 1.00 93.50 181 ALA A CA 1
ATOM 1448 C C . ALA A 1 181 ? 3.963 2.348 -5.322 1.00 93.50 181 ALA A C 1
ATOM 1450 O O . ALA A 1 181 ? 4.995 2.496 -5.970 1.00 93.50 181 ALA A O 1
ATOM 1451 N N . SER A 1 182 ? 3.301 1.191 -5.300 1.00 92.38 182 SER A N 1
ATOM 1452 C CA . SER A 1 182 ? 3.727 -0.001 -6.037 1.00 92.38 182 SER A CA 1
ATOM 1453 C C . SER A 1 182 ? 3.710 0.231 -7.548 1.00 92.38 182 SER A C 1
ATOM 1455 O O . SER A 1 182 ? 4.702 -0.048 -8.216 1.00 92.38 182 SER A O 1
ATOM 1457 N N . ARG A 1 183 ? 2.641 0.834 -8.089 1.00 91.75 183 ARG A N 1
ATOM 1458 C CA . ARG A 1 183 ? 2.573 1.201 -9.516 1.00 91.75 183 ARG A CA 1
ATOM 1459 C C . ARG A 1 183 ? 3.653 2.209 -9.908 1.00 91.75 183 ARG A C 1
ATOM 1461 O O . ARG A 1 183 ? 4.290 2.033 -10.942 1.00 91.75 183 ARG A O 1
ATOM 1468 N N . VAL A 1 184 ? 3.887 3.225 -9.076 1.00 92.12 184 VAL A N 1
ATOM 1469 C CA . VAL A 1 184 ? 4.958 4.215 -9.289 1.00 92.12 184 VAL A CA 1
ATOM 1470 C C . VAL A 1 184 ? 6.329 3.537 -9.272 1.00 92.12 184 VAL A C 1
ATOM 1472 O O . VAL A 1 184 ? 7.157 3.807 -10.134 1.00 92.12 184 VAL A O 1
ATOM 1475 N N . GLN A 1 185 ? 6.573 2.604 -8.348 1.00 90.00 185 GLN A N 1
ATOM 1476 C CA . GLN A 1 185 ? 7.826 1.852 -8.305 1.00 90.00 185 GLN A CA 1
ATOM 1477 C C . GLN A 1 185 ? 8.036 0.989 -9.554 1.00 90.00 185 GLN A C 1
ATOM 1479 O O . GLN A 1 185 ? 9.155 0.936 -10.070 1.00 90.00 185 GLN A O 1
ATOM 1484 N N . THR A 1 186 ? 6.987 0.328 -10.050 1.00 90.00 186 THR A N 1
ATOM 1485 C CA . THR A 1 186 ? 7.058 -0.417 -11.311 1.00 90.00 186 THR A CA 1
ATOM 1486 C C . THR A 1 186 ? 7.391 0.524 -12.460 1.00 90.00 186 THR A C 1
ATOM 1488 O O . THR A 1 186 ? 8.361 0.271 -13.165 1.00 90.00 186 THR A O 1
ATOM 1491 N N . ALA A 1 187 ? 6.675 1.644 -12.589 1.00 87.31 187 ALA A N 1
ATOM 1492 C CA . ALA A 1 187 ? 6.921 2.636 -13.634 1.00 87.31 187 ALA A CA 1
ATOM 1493 C C . ALA A 1 187 ? 8.367 3.162 -13.610 1.00 87.31 187 ALA A C 1
ATOM 1495 O O . ALA A 1 187 ? 9.021 3.190 -14.648 1.00 87.31 187 ALA A O 1
ATOM 1496 N N . LEU A 1 188 ? 8.905 3.479 -12.427 1.00 87.00 188 LEU A N 1
ATOM 1497 C CA . LEU A 1 188 ? 10.299 3.908 -12.261 1.00 87.00 188 LEU A CA 1
ATOM 1498 C C . LEU A 1 188 ? 11.304 2.828 -12.666 1.00 87.00 188 LEU A C 1
ATOM 1500 O O . LEU A 1 188 ? 12.339 3.121 -13.263 1.00 87.00 188 LEU A O 1
ATOM 1504 N N . THR A 1 189 ? 11.009 1.571 -12.340 1.00 86.19 189 THR A N 1
ATOM 1505 C CA . THR A 1 189 ? 11.874 0.444 -12.704 1.00 86.19 189 THR A CA 1
ATOM 1506 C C . THR A 1 189 ? 11.863 0.226 -14.213 1.00 86.19 189 THR A C 1
ATOM 1508 O O . THR A 1 189 ? 12.927 0.124 -14.820 1.00 86.19 189 THR A O 1
ATOM 1511 N N . THR A 1 190 ? 10.678 0.225 -14.827 1.00 85.31 190 THR A N 1
ATOM 1512 C CA . THR A 1 190 ? 10.508 0.133 -16.279 1.00 85.31 190 THR A CA 1
ATOM 1513 C C . THR A 1 190 ? 11.221 1.284 -16.978 1.00 85.31 190 THR A C 1
ATOM 1515 O O . THR A 1 190 ? 11.992 1.029 -17.895 1.00 85.31 190 THR A O 1
ATOM 1518 N N . ARG A 1 191 ? 11.072 2.523 -16.494 1.00 85.69 191 ARG A N 1
ATOM 1519 C CA . ARG A 1 191 ? 11.762 3.697 -17.048 1.00 85.69 191 ARG A CA 1
ATOM 1520 C C . ARG A 1 191 ? 13.281 3.536 -17.009 1.00 85.69 191 ARG A C 1
ATOM 1522 O O . ARG A 1 191 ? 13.939 3.755 -18.020 1.00 85.69 191 ARG A O 1
ATOM 1529 N N . LYS A 1 192 ? 13.840 3.066 -15.888 1.00 85.50 192 LYS A N 1
ATOM 1530 C CA . LYS A 1 192 ? 15.282 2.794 -15.770 1.00 85.50 192 LYS A CA 1
ATOM 1531 C C . LYS A 1 192 ? 15.761 1.724 -16.761 1.00 85.50 192 LYS A C 1
ATOM 1533 O O . LYS A 1 192 ? 16.848 1.853 -17.327 1.00 85.50 192 LYS A O 1
ATOM 1538 N N . VAL A 1 193 ? 14.971 0.670 -16.974 1.00 85.81 193 VAL A N 1
ATOM 1539 C CA . VAL A 1 193 ? 15.271 -0.361 -17.983 1.00 85.81 193 VAL A CA 1
ATOM 1540 C C . VAL A 1 193 ? 15.224 0.242 -19.387 1.00 85.81 193 VAL A C 1
ATOM 1542 O O . VAL A 1 193 ? 16.162 0.041 -20.152 1.00 85.81 193 VAL A O 1
ATOM 1545 N N . THR A 1 194 ? 14.203 1.043 -19.705 1.00 86.38 194 THR A N 1
ATOM 1546 C CA . THR A 1 194 ? 14.081 1.741 -20.992 1.00 86.38 194 THR A CA 1
ATOM 1547 C C . THR A 1 194 ? 15.266 2.669 -21.255 1.00 86.38 194 THR A C 1
ATOM 1549 O O . THR A 1 194 ? 15.834 2.609 -22.339 1.00 86.38 194 THR A O 1
ATOM 1552 N N . GLN A 1 195 ? 15.699 3.464 -20.272 1.00 86.06 195 GLN A N 1
ATOM 1553 C CA . GLN A 1 195 ? 16.879 4.331 -20.401 1.00 86.06 195 GLN A CA 1
ATOM 1554 C C . GLN A 1 195 ? 18.165 3.526 -20.622 1.00 86.06 195 GLN A C 1
ATOM 1556 O O . GLN A 1 195 ? 18.955 3.840 -21.511 1.00 86.06 195 GLN A O 1
ATOM 1561 N N . SER A 1 196 ? 18.353 2.437 -19.869 1.00 86.25 196 SER A N 1
ATOM 1562 C CA . SER A 1 196 ? 19.508 1.545 -20.054 1.00 86.25 196 SER A CA 1
ATOM 1563 C C . SER A 1 196 ? 19.508 0.934 -21.459 1.00 86.25 196 SER A C 1
ATOM 1565 O O . SER A 1 196 ? 20.542 0.893 -22.123 1.00 86.25 196 SER A O 1
ATOM 1567 N N . MET A 1 197 ? 18.336 0.514 -21.942 1.00 82.38 197 MET A N 1
ATOM 1568 C CA . MET A 1 197 ? 18.160 -0.035 -23.283 1.00 82.38 197 MET A CA 1
ATOM 1569 C C . MET A 1 197 ? 18.394 1.021 -24.366 1.00 82.38 197 MET A C 1
ATOM 1571 O O . MET A 1 197 ? 19.035 0.714 -25.362 1.00 82.38 197 MET A O 1
ATOM 1575 N N . ALA A 1 198 ? 17.968 2.270 -24.164 1.00 86.25 198 ALA A N 1
ATOM 1576 C CA . ALA A 1 198 ? 18.245 3.370 -25.088 1.00 86.25 198 ALA A CA 1
ATOM 1577 C C . ALA A 1 198 ? 19.753 3.638 -25.221 1.00 86.25 198 ALA A C 1
ATOM 1579 O O . ALA A 1 198 ? 20.255 3.786 -26.335 1.00 86.25 198 ALA A O 1
ATOM 1580 N N . GLY A 1 199 ? 20.493 3.627 -24.107 1.00 87.12 199 GLY A N 1
ATOM 1581 C CA . GLY A 1 199 ? 21.955 3.731 -24.117 1.00 87.12 199 GLY A CA 1
ATOM 1582 C C . GLY A 1 199 ? 22.623 2.569 -24.860 1.00 87.12 199 GLY A C 1
ATOM 1583 O O . GLY A 1 199 ? 23.499 2.793 -25.697 1.00 87.12 199 GLY A O 1
ATOM 1584 N N . VAL A 1 200 ? 22.168 1.333 -24.620 1.00 89.75 200 VAL A N 1
ATOM 1585 C CA . VAL A 1 200 ? 22.664 0.140 -25.328 1.00 89.75 200 VAL A CA 1
ATOM 1586 C C . VAL A 1 200 ? 22.349 0.209 -26.823 1.00 89.75 200 VAL A C 1
ATOM 1588 O O . VAL A 1 200 ? 23.235 -0.063 -27.624 1.00 89.75 200 VAL A O 1
ATOM 1591 N N . VAL A 1 201 ? 21.141 0.620 -27.218 1.00 88.44 201 VAL A N 1
ATOM 1592 C CA . VAL A 1 201 ? 20.747 0.759 -28.630 1.00 88.44 201 VAL A CA 1
ATOM 1593 C C . VAL A 1 201 ? 21.570 1.842 -29.326 1.00 88.44 201 VAL A C 1
ATOM 1595 O O . VAL A 1 201 ? 22.049 1.600 -30.428 1.00 88.44 201 VAL A O 1
ATOM 1598 N N . LYS A 1 202 ? 21.827 2.992 -28.685 1.00 88.88 202 LYS A N 1
ATOM 1599 C CA . LYS A 1 202 ? 22.731 4.026 -29.229 1.00 88.88 202 LYS A CA 1
ATOM 1600 C C . LYS A 1 202 ? 24.161 3.496 -29.403 1.00 88.88 202 LYS A C 1
ATOM 1602 O O . LYS A 1 202 ? 24.776 3.706 -30.447 1.00 88.88 202 LYS A O 1
ATOM 1607 N N . ALA A 1 203 ? 24.692 2.790 -28.402 1.00 87.31 203 ALA A N 1
ATOM 1608 C CA . ALA A 1 203 ? 26.027 2.193 -28.472 1.00 87.31 203 ALA A CA 1
ATOM 1609 C C . ALA A 1 203 ? 26.111 1.099 -29.549 1.00 87.31 203 ALA A C 1
ATOM 1611 O O . ALA A 1 203 ? 27.106 1.003 -30.269 1.00 87.31 203 ALA A O 1
ATOM 1612 N N . MET A 1 204 ? 25.051 0.302 -29.688 1.00 80.81 204 MET A N 1
ATOM 1613 C CA . MET A 1 204 ? 24.926 -0.730 -30.707 1.00 80.81 204 MET A CA 1
ATOM 1614 C C . MET A 1 204 ? 24.797 -0.121 -32.106 1.00 80.81 204 MET A C 1
ATOM 1616 O O . MET A 1 204 ? 25.469 -0.603 -33.007 1.00 80.81 204 MET A O 1
ATOM 1620 N N . ASP A 1 205 ? 24.026 0.953 -32.298 1.00 83.25 205 ASP A N 1
ATOM 1621 C CA . ASP A 1 205 ? 23.924 1.678 -33.575 1.00 83.25 205 ASP A CA 1
ATOM 1622 C C . ASP A 1 205 ? 25.288 2.234 -34.009 1.00 83.25 205 ASP A C 1
ATOM 1624 O O . ASP A 1 205 ? 25.730 2.009 -35.137 1.00 83.25 205 ASP A O 1
ATOM 1628 N N . ALA A 1 206 ? 26.026 2.858 -33.083 1.00 86.31 206 ALA A N 1
ATOM 1629 C CA . ALA A 1 206 ? 27.387 3.329 -33.334 1.00 86.31 206 ALA A CA 1
ATOM 1630 C C . ALA A 1 206 ? 28.352 2.181 -33.691 1.00 86.31 206 ALA A C 1
ATOM 1632 O O . ALA A 1 206 ? 29.173 2.321 -34.602 1.00 86.31 206 ALA A O 1
ATOM 1633 N N . ALA A 1 207 ? 28.235 1.031 -33.017 1.00 79.81 207 ALA A N 1
ATOM 1634 C CA . ALA A 1 207 ? 29.034 -0.157 -33.307 1.00 79.81 207 ALA A CA 1
ATOM 1635 C C . ALA A 1 207 ? 28.664 -0.794 -34.661 1.00 79.81 207 ALA A C 1
ATOM 1637 O O . ALA A 1 207 ? 29.561 -1.134 -35.436 1.00 79.81 207 ALA A O 1
ATOM 1638 N N . MET A 1 208 ? 27.370 -0.896 -34.987 1.00 72.94 208 MET A N 1
ATOM 1639 C CA . MET A 1 208 ? 26.854 -1.426 -36.257 1.00 72.94 208 MET A CA 1
ATOM 1640 C C . MET A 1 208 ? 27.252 -0.548 -37.445 1.00 72.94 208 MET A C 1
ATOM 1642 O O . MET A 1 208 ? 27.620 -1.078 -38.488 1.00 72.94 208 MET A O 1
ATOM 1646 N N . LYS A 1 209 ? 27.307 0.780 -37.275 1.00 78.06 209 LYS A N 1
ATOM 1647 C CA . LYS A 1 209 ? 27.845 1.715 -38.282 1.00 78.06 209 LYS A CA 1
ATOM 1648 C C . LYS A 1 209 ? 29.299 1.432 -38.665 1.00 78.06 209 LYS A C 1
ATOM 1650 O O . LYS A 1 209 ? 29.732 1.812 -39.749 1.00 78.06 209 LYS A O 1
ATOM 1655 N N . SER A 1 210 ? 30.052 0.789 -37.771 1.00 71.88 210 SER A N 1
ATOM 1656 C CA . SER A 1 210 ? 31.465 0.449 -37.957 1.00 71.88 210 SER A CA 1
ATOM 1657 C C . SER A 1 210 ? 31.719 -1.007 -38.391 1.00 71.88 210 SER A C 1
ATOM 1659 O O . SER A 1 210 ? 32.872 -1.366 -38.633 1.00 71.88 210 SER A O 1
ATOM 1661 N N . MET A 1 211 ? 30.683 -1.854 -38.527 1.00 59.38 211 MET A N 1
ATOM 1662 C CA . MET A 1 211 ? 30.816 -3.275 -38.896 1.00 59.38 211 MET A CA 1
ATOM 1663 C C . MET A 1 211 ? 30.065 -3.660 -40.186 1.00 59.38 211 MET A C 1
ATOM 1665 O O . MET A 1 211 ? 28.963 -3.201 -40.453 1.00 59.38 211 MET A O 1
ATOM 1669 N N . ASN A 1 212 ? 30.668 -4.562 -40.975 1.00 58.22 212 ASN A N 1
ATOM 1670 C CA . ASN A 1 212 ? 30.119 -5.118 -42.222 1.00 58.22 212 ASN A CA 1
ATOM 1671 C C . ASN A 1 212 ? 28.807 -5.899 -42.005 1.00 58.22 212 ASN A C 1
ATOM 1673 O O . ASN A 1 212 ? 28.746 -6.775 -41.140 1.00 58.22 212 ASN A O 1
ATOM 1677 N N . LEU A 1 213 ? 27.819 -5.665 -42.876 1.00 64.94 213 LEU A N 1
ATOM 1678 C CA . LEU A 1 213 ? 26.485 -6.29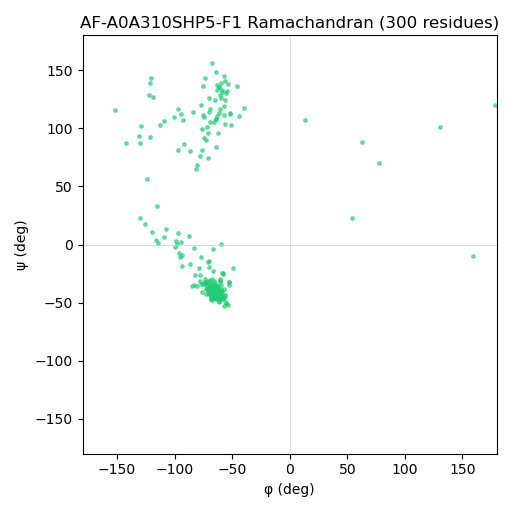3 -42.875 1.00 64.94 213 LEU A CA 1
ATOM 1679 C C . LEU A 1 213 ? 26.511 -7.839 -42.837 1.00 64.94 213 LEU A C 1
ATOM 1681 O O . LEU A 1 213 ? 25.666 -8.443 -42.184 1.00 64.94 213 LEU A O 1
ATOM 1685 N N . GLU A 1 214 ? 27.515 -8.491 -43.435 1.00 66.19 214 GLU A N 1
ATOM 1686 C CA . GLU A 1 214 ? 27.698 -9.956 -43.360 1.00 66.19 214 GLU A CA 1
ATOM 1687 C C . GLU A 1 214 ? 27.961 -10.470 -41.936 1.00 66.19 214 GLU A C 1
ATOM 1689 O O . GLU A 1 214 ? 27.485 -11.537 -41.555 1.00 66.19 214 GLU A O 1
ATOM 1694 N N . LYS A 1 215 ? 28.695 -9.710 -41.114 1.00 65.44 215 LYS A N 1
ATOM 1695 C CA . LYS A 1 215 ? 28.943 -10.082 -39.712 1.00 65.44 215 LYS A CA 1
ATOM 1696 C C . LYS A 1 215 ? 27.739 -9.777 -38.823 1.00 65.44 215 LYS A C 1
ATOM 1698 O O . LYS A 1 215 ? 27.573 -10.443 -37.808 1.00 65.44 215 LYS A O 1
ATOM 1703 N N . ILE A 1 216 ? 26.908 -8.805 -39.210 1.00 61.97 216 ILE A N 1
ATOM 1704 C CA . ILE A 1 216 ? 25.659 -8.464 -38.516 1.00 61.97 216 ILE A CA 1
ATOM 1705 C C . ILE A 1 216 ? 24.603 -9.550 -38.746 1.00 61.97 216 ILE A C 1
ATOM 1707 O O . ILE A 1 216 ? 23.944 -9.922 -3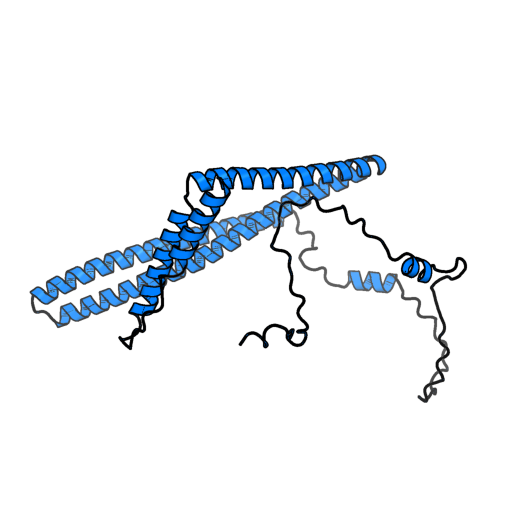7.786 1.00 61.97 216 ILE A O 1
ATOM 1711 N N . SER A 1 217 ? 24.512 -10.135 -39.948 1.00 71.44 217 SER A N 1
ATOM 1712 C CA . SER A 1 217 ? 23.668 -11.318 -40.199 1.00 71.44 217 SER A CA 1
ATOM 1713 C C . SER A 1 217 ? 24.019 -12.464 -39.245 1.00 71.44 217 SER A C 1
ATOM 1715 O O . SER A 1 217 ? 23.155 -12.951 -38.530 1.00 71.44 217 SER A O 1
ATOM 1717 N N . GLY A 1 218 ? 25.305 -12.817 -39.136 1.00 79.50 218 GLY A N 1
ATOM 1718 C CA . GLY A 1 218 ? 25.740 -13.860 -38.201 1.00 79.50 218 GLY A CA 1
ATOM 1719 C C . GLY A 1 218 ? 25.642 -13.471 -36.719 1.00 79.50 218 GLY A C 1
ATOM 1720 O O . GLY A 1 218 ? 25.656 -14.349 -35.861 1.00 79.50 218 GLY A O 1
ATOM 1721 N N . LEU A 1 219 ? 25.569 -12.174 -36.393 1.00 77.50 219 LEU A N 1
ATOM 1722 C CA . LEU A 1 219 ? 25.351 -11.698 -35.025 1.00 77.50 219 LEU A CA 1
ATOM 1723 C C . LEU A 1 219 ? 23.865 -11.702 -34.657 1.00 77.50 219 LEU A C 1
ATOM 1725 O O . LEU A 1 219 ? 23.559 -11.999 -33.511 1.00 77.50 219 LEU A O 1
ATOM 1729 N N . MET A 1 220 ? 22.963 -11.411 -35.598 1.00 72.06 220 MET A N 1
ATOM 1730 C CA . MET A 1 220 ? 21.516 -11.517 -35.391 1.00 72.06 220 MET A CA 1
ATOM 1731 C C . MET A 1 220 ? 21.106 -12.972 -35.173 1.00 72.06 220 MET A C 1
ATOM 1733 O O . MET A 1 220 ? 20.430 -13.238 -34.189 1.00 72.06 220 MET A O 1
ATOM 1737 N N . ASP A 1 221 ? 21.641 -13.913 -35.958 1.00 82.50 221 ASP A N 1
ATOM 1738 C CA . ASP A 1 221 ? 21.409 -15.352 -35.744 1.00 82.50 221 ASP A CA 1
ATOM 1739 C C . ASP A 1 221 ? 21.902 -15.813 -34.356 1.00 82.50 221 ASP A C 1
ATOM 1741 O O . ASP A 1 221 ? 21.314 -16.671 -33.702 1.00 82.50 221 ASP A O 1
ATOM 1745 N N . LYS A 1 222 ? 22.997 -15.217 -33.866 1.00 81.00 222 LYS A N 1
ATOM 1746 C CA . LYS A 1 222 ? 23.584 -15.527 -32.553 1.00 81.00 222 LYS A CA 1
ATOM 1747 C C . LYS A 1 222 ? 22.893 -14.799 -31.40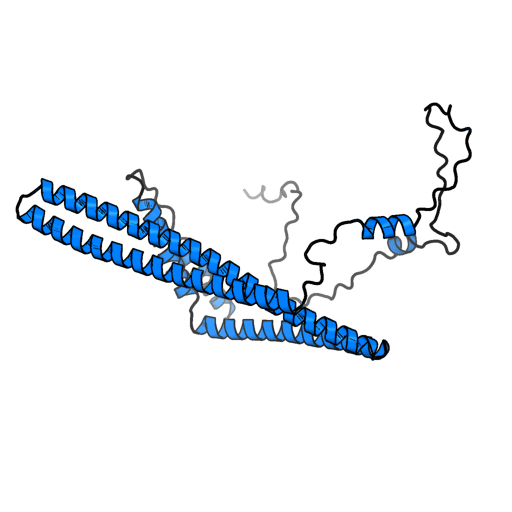1 1.00 81.00 222 LYS A C 1
ATOM 1749 O O . LYS A 1 222 ? 22.934 -15.272 -30.272 1.00 81.00 222 LYS A O 1
ATOM 1754 N N . PHE A 1 223 ? 22.289 -13.646 -31.673 1.00 80.25 223 PHE A N 1
ATOM 1755 C CA . PHE A 1 223 ? 21.446 -12.921 -30.731 1.00 80.25 223 PHE A CA 1
ATOM 1756 C C . PHE A 1 223 ? 20.112 -13.642 -30.569 1.00 80.25 223 PHE A C 1
ATOM 1758 O O . PHE A 1 223 ? 19.682 -13.827 -29.441 1.00 80.25 223 PHE A O 1
ATOM 1765 N N . GLU A 1 224 ? 19.518 -14.118 -31.665 1.00 81.00 224 GLU A N 1
ATOM 1766 C CA . GLU A 1 224 ? 18.327 -14.968 -31.656 1.00 81.00 224 GLU A CA 1
ATOM 1767 C C . GLU A 1 224 ? 18.597 -16.254 -30.871 1.00 81.00 224 GLU A C 1
ATOM 1769 O O . GLU A 1 224 ? 17.869 -16.537 -29.926 1.00 81.00 224 GLU A O 1
ATOM 1774 N N . SER A 1 225 ? 19.728 -16.934 -31.113 1.00 83.19 225 SER A N 1
ATOM 1775 C CA . SER A 1 225 ? 20.095 -18.113 -30.315 1.00 83.19 225 SER A CA 1
ATOM 1776 C C . SER A 1 225 ? 20.322 -17.786 -28.832 1.00 83.19 225 SER A C 1
ATOM 1778 O O . SER A 1 225 ? 19.950 -18.570 -27.970 1.00 83.19 225 SER A O 1
ATOM 1780 N N . GLN A 1 226 ? 20.932 -16.640 -28.503 1.00 76.69 226 GLN A N 1
ATOM 1781 C CA . GLN A 1 226 ? 21.150 -16.230 -27.110 1.00 76.69 226 GLN A CA 1
ATOM 1782 C C . GLN A 1 226 ? 19.859 -15.801 -26.407 1.00 76.69 226 GLN A C 1
ATOM 1784 O O . GLN A 1 226 ? 19.747 -15.986 -25.198 1.00 76.69 226 GLN A O 1
ATOM 1789 N N . PHE A 1 227 ? 18.901 -15.226 -27.133 1.00 78.50 227 PHE A N 1
ATOM 1790 C CA . PHE A 1 227 ? 17.599 -14.850 -26.588 1.00 78.50 227 PHE A CA 1
ATOM 1791 C C . PHE A 1 227 ? 16.705 -16.076 -26.404 1.00 78.50 227 PHE A C 1
ATOM 1793 O O . PHE A 1 227 ? 16.076 -16.206 -25.358 1.00 78.50 227 PHE A O 1
ATOM 1800 N N . GLU A 1 228 ? 16.719 -17.011 -27.358 1.00 82.06 228 GLU A N 1
ATOM 1801 C CA . GLU A 1 228 ? 16.085 -18.321 -27.205 1.00 82.06 228 GLU A CA 1
ATOM 1802 C C . GLU A 1 228 ? 16.697 -19.095 -26.032 1.00 82.06 228 GLU A C 1
ATOM 1804 O O . GLU A 1 228 ? 15.959 -19.603 -25.192 1.00 82.06 228 GLU A O 1
ATOM 1809 N N . ASP A 1 229 ? 18.027 -19.122 -25.899 1.00 82.38 229 ASP A N 1
ATOM 1810 C CA . ASP A 1 229 ? 18.705 -19.761 -24.765 1.00 82.38 229 ASP A CA 1
ATOM 1811 C C . ASP A 1 229 ? 18.349 -19.095 -23.433 1.00 82.38 229 ASP A C 1
ATOM 1813 O O . ASP A 1 229 ? 18.228 -19.780 -22.418 1.00 82.38 229 ASP A O 1
ATOM 1817 N N . LEU A 1 230 ? 18.159 -17.774 -23.410 1.00 81.19 230 LEU A N 1
ATOM 1818 C CA . LEU A 1 230 ? 17.778 -17.047 -22.201 1.00 81.19 230 LEU A CA 1
ATOM 1819 C C . LEU A 1 230 ? 16.317 -17.305 -21.820 1.00 81.19 230 LEU A C 1
ATOM 1821 O O . LEU A 1 230 ? 16.038 -17.493 -20.637 1.00 81.19 230 LEU A O 1
ATOM 1825 N N . ASP A 1 231 ? 15.405 -17.394 -22.788 1.00 75.56 231 ASP A N 1
ATOM 1826 C CA . ASP A 1 231 ? 14.015 -17.797 -22.548 1.00 75.56 231 ASP A CA 1
ATOM 1827 C C . ASP A 1 231 ? 13.918 -19.270 -22.127 1.00 75.56 231 ASP A C 1
ATOM 1829 O O . ASP A 1 231 ? 13.186 -19.603 -21.192 1.00 75.56 231 ASP A O 1
ATOM 1833 N N . VAL A 1 232 ? 14.715 -20.158 -22.727 1.00 84.62 232 VAL A N 1
ATOM 1834 C CA . VAL A 1 232 ? 14.818 -21.564 -22.316 1.00 84.62 232 VAL A CA 1
ATOM 1835 C C . VAL A 1 232 ? 15.433 -21.667 -20.921 1.00 84.62 232 VAL A C 1
ATOM 1837 O O . VAL A 1 232 ? 14.909 -22.401 -20.089 1.00 84.62 232 VAL A O 1
ATOM 1840 N N . GLN A 1 233 ? 16.488 -20.911 -20.608 1.00 77.75 233 GLN A N 1
ATOM 1841 C CA . GLN A 1 233 ? 17.109 -20.883 -19.283 1.00 77.75 233 GLN A CA 1
ATOM 1842 C C . GLN A 1 233 ? 16.167 -20.290 -18.232 1.00 77.75 233 GLN A C 1
ATOM 1844 O O . GLN A 1 233 ? 16.113 -20.810 -17.120 1.00 77.75 233 GLN A O 1
ATOM 1849 N N . SER A 1 234 ? 15.415 -19.242 -18.570 1.00 83.31 234 SER A N 1
ATOM 1850 C CA . SER A 1 234 ? 14.391 -18.655 -17.705 1.00 83.31 234 SER A CA 1
ATOM 1851 C C . SER A 1 234 ? 13.269 -19.657 -17.454 1.00 83.31 234 SER A C 1
ATOM 1853 O O . SER A 1 234 ? 12.925 -19.906 -16.307 1.00 83.31 234 SER A O 1
ATOM 1855 N N . SER A 1 235 ? 12.789 -20.346 -18.494 1.00 82.75 235 SER A N 1
ATOM 1856 C CA . SER A 1 235 ? 11.792 -21.411 -18.369 1.00 82.75 235 SER A CA 1
ATOM 1857 C C . SER A 1 235 ? 12.307 -22.593 -17.543 1.00 82.75 235 SER A C 1
ATOM 1859 O O . SER A 1 235 ? 11.599 -23.103 -16.677 1.00 82.75 235 SER A O 1
ATOM 1861 N N . TYR A 1 236 ? 13.556 -23.021 -17.747 1.00 83.44 236 TYR A N 1
ATOM 1862 C CA . TYR A 1 236 ? 14.185 -24.076 -16.951 1.00 83.44 236 TYR A CA 1
ATOM 1863 C C . TYR A 1 236 ? 14.389 -23.649 -15.499 1.00 83.44 236 TYR A C 1
ATOM 1865 O O . TYR A 1 236 ? 14.160 -24.450 -14.596 1.00 83.44 236 TYR A O 1
ATOM 1873 N N . MET A 1 237 ? 14.797 -22.402 -15.260 1.00 80.69 237 MET A N 1
ATOM 1874 C CA . MET A 1 237 ? 14.956 -21.844 -13.922 1.00 80.69 237 MET A CA 1
ATOM 1875 C C . MET A 1 237 ? 13.602 -21.695 -13.232 1.00 80.69 237 MET A C 1
ATOM 1877 O O . MET A 1 237 ? 13.485 -22.093 -12.082 1.00 80.69 237 MET A O 1
ATOM 1881 N N . GLU A 1 238 ? 12.571 -21.211 -13.920 1.00 83.81 238 GLU A N 1
ATOM 1882 C CA . GLU A 1 238 ? 11.212 -21.098 -13.394 1.00 83.81 238 GLU A CA 1
ATOM 1883 C C . GLU A 1 238 ? 10.611 -22.477 -13.118 1.00 83.81 238 GLU A C 1
ATOM 1885 O O . GLU A 1 238 ? 10.048 -22.686 -12.051 1.00 83.81 238 GLU A O 1
ATOM 1890 N N . ASN A 1 239 ? 10.836 -23.470 -13.981 1.00 83.19 239 ASN A N 1
ATOM 1891 C CA . ASN A 1 239 ? 10.431 -24.854 -13.729 1.00 83.19 239 ASN A CA 1
ATOM 1892 C C . ASN A 1 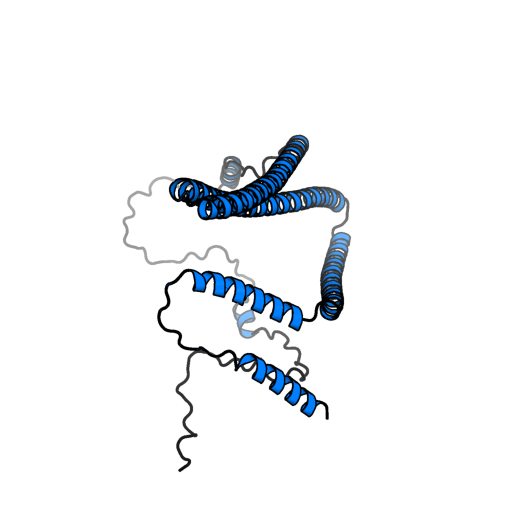239 ? 11.210 -25.488 -12.563 1.00 83.19 239 ASN A C 1
ATOM 1894 O O . ASN A 1 239 ? 10.615 -26.179 -11.736 1.00 83.19 239 ASN A O 1
ATOM 1898 N N . ALA A 1 240 ? 12.518 -25.245 -12.441 1.00 79.75 240 ALA A N 1
ATOM 1899 C CA . ALA A 1 240 ? 13.339 -25.760 -11.341 1.00 79.75 240 ALA A CA 1
ATOM 1900 C C . ALA A 1 240 ? 13.020 -25.071 -10.003 1.00 79.75 240 ALA A C 1
ATOM 1902 O O . ALA A 1 240 ? 12.943 -25.730 -8.962 1.00 79.75 240 ALA A O 1
ATOM 1903 N N . MET A 1 241 ? 12.787 -23.757 -10.019 1.00 79.69 241 MET A N 1
AT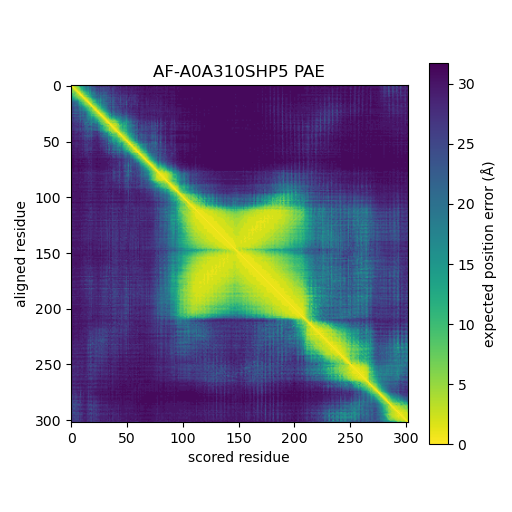OM 1904 C CA . MET A 1 241 ? 12.336 -22.981 -8.864 1.00 79.69 241 MET A CA 1
ATOM 1905 C C . MET A 1 241 ? 10.903 -23.347 -8.493 1.00 79.69 241 MET A C 1
ATOM 1907 O O . MET A 1 241 ? 10.622 -23.493 -7.312 1.00 79.69 241 MET A O 1
ATOM 1911 N N . SER A 1 242 ? 10.019 -23.578 -9.463 1.00 77.00 242 SER A N 1
ATOM 1912 C CA . SER A 1 242 ? 8.651 -24.048 -9.232 1.00 77.00 242 SER A CA 1
ATOM 1913 C C . SER A 1 242 ? 8.645 -25.445 -8.613 1.00 77.00 242 SER A C 1
ATOM 1915 O O . SER A 1 242 ? 7.961 -25.655 -7.616 1.00 77.00 242 SER A O 1
ATOM 1917 N N . GLN A 1 243 ? 9.482 -26.381 -9.078 1.00 77.94 243 GLN A N 1
ATOM 1918 C CA . GLN A 1 243 ? 9.625 -27.693 -8.429 1.00 77.94 243 GLN A CA 1
ATOM 1919 C C . GLN A 1 243 ? 10.238 -27.604 -7.019 1.00 77.94 243 GLN A C 1
ATOM 1921 O O . GLN A 1 243 ? 9.779 -28.284 -6.096 1.00 77.94 243 GLN A O 1
ATOM 1926 N N . THR A 1 244 ? 11.228 -26.730 -6.815 1.00 74.25 244 THR A N 1
ATOM 1927 C CA . THR A 1 244 ? 11.834 -26.499 -5.490 1.00 74.25 244 THR A CA 1
ATOM 1928 C C . THR A 1 244 ? 10.833 -25.855 -4.522 1.00 74.25 244 THR A C 1
ATOM 1930 O O . THR A 1 244 ? 10.728 -26.269 -3.368 1.00 74.25 244 THR A O 1
ATOM 1933 N N . THR A 1 245 ? 10.044 -24.887 -4.991 1.00 71.69 245 THR A N 1
ATOM 1934 C CA . THR A 1 245 ? 8.996 -24.219 -4.210 1.00 71.69 245 THR A CA 1
ATOM 1935 C C . THR A 1 245 ? 7.812 -25.144 -3.950 1.00 71.69 245 THR A C 1
ATOM 1937 O O . THR A 1 245 ? 7.337 -25.167 -2.825 1.00 71.69 245 THR A O 1
ATOM 1940 N N . THR A 1 246 ? 7.394 -25.976 -4.909 1.00 65.25 246 THR A N 1
ATOM 1941 C CA . THR A 1 246 ? 6.316 -26.975 -4.730 1.00 65.25 246 THR A CA 1
ATOM 1942 C C . THR A 1 246 ? 6.657 -27.987 -3.631 1.00 65.25 246 THR A C 1
ATOM 1944 O O . THR A 1 246 ? 5.775 -28.454 -2.917 1.00 65.25 246 THR A O 1
ATOM 1947 N N . THR A 1 247 ? 7.944 -28.303 -3.448 1.00 71.19 247 THR A N 1
ATOM 1948 C CA . THR A 1 247 ? 8.396 -29.205 -2.374 1.00 71.19 247 THR A CA 1
ATOM 1949 C C . THR A 1 247 ? 8.336 -28.540 -0.991 1.00 71.19 247 THR A C 1
ATOM 1951 O O . THR A 1 247 ? 8.063 -29.209 0.002 1.00 71.19 247 THR A O 1
ATOM 1954 N N . ASN A 1 248 ? 8.564 -27.224 -0.914 1.00 72.00 248 ASN A N 1
ATOM 1955 C CA . ASN A 1 248 ? 8.569 -26.463 0.343 1.00 72.00 248 ASN A CA 1
ATOM 1956 C C . ASN A 1 248 ? 7.217 -25.815 0.682 1.00 72.00 248 ASN A C 1
ATOM 1958 O O . ASN A 1 248 ? 6.990 -25.432 1.827 1.00 72.00 248 ASN A O 1
ATOM 1962 N N . VAL A 1 249 ? 6.338 -25.669 -0.307 1.00 70.25 249 VAL A N 1
ATOM 1963 C CA . VAL A 1 249 ? 5.006 -25.076 -0.199 1.00 70.25 249 VAL A CA 1
ATOM 1964 C C . VAL A 1 249 ? 4.027 -26.057 -0.847 1.00 70.25 249 VAL A C 1
ATOM 1966 O O . VAL A 1 249 ? 3.776 -25.969 -2.051 1.00 70.25 249 VAL A O 1
ATOM 1969 N N . PRO A 1 250 ? 3.501 -27.031 -0.083 1.00 73.00 250 PRO A N 1
ATOM 1970 C CA . PRO A 1 250 ? 2.549 -27.999 -0.602 1.00 73.00 250 PRO A CA 1
ATOM 1971 C C . PRO A 1 250 ? 1.311 -27.280 -1.136 1.00 73.00 250 PRO A C 1
ATOM 1973 O O . PRO A 1 250 ? 0.719 -26.453 -0.444 1.00 73.00 250 PRO A O 1
ATOM 1976 N N . GLN A 1 251 ? 0.883 -27.630 -2.350 1.00 68.62 251 GLN A N 1
ATOM 1977 C CA . GLN A 1 251 ? -0.297 -27.035 -2.992 1.00 68.62 251 GLN A CA 1
ATOM 1978 C C . GLN A 1 251 ? -1.544 -27.103 -2.086 1.00 68.62 251 GLN A C 1
ATOM 1980 O O . GLN A 1 251 ? -2.331 -26.167 -2.033 1.00 68.62 251 GLN A O 1
ATOM 1985 N N . ASN A 1 252 ? -1.669 -28.184 -1.307 1.00 76.31 252 ASN A N 1
ATOM 1986 C CA . ASN A 1 252 ? -2.778 -28.410 -0.378 1.00 76.31 252 ASN A CA 1
ATOM 1987 C C . ASN A 1 252 ? -2.822 -27.373 0.762 1.00 76.31 252 ASN A C 1
ATOM 1989 O O . ASN A 1 252 ? -3.899 -26.923 1.143 1.00 76.31 252 ASN A O 1
ATOM 1993 N N . ASP A 1 253 ? -1.661 -26.932 1.258 1.00 78.31 253 ASP A N 1
ATOM 1994 C CA . ASP A 1 253 ? -1.579 -25.920 2.318 1.00 78.31 253 ASP A CA 1
ATOM 1995 C C . ASP A 1 253 ? -1.969 -24.536 1.782 1.00 78.31 253 ASP A C 1
ATOM 1997 O O . ASP A 1 253 ? -2.627 -23.759 2.475 1.00 78.31 253 ASP A O 1
ATOM 2001 N N . VAL A 1 254 ? -1.616 -24.244 0.525 1.00 76.25 254 VAL A N 1
ATOM 2002 C CA . VAL A 1 254 ? -2.022 -23.012 -0.169 1.00 76.25 254 VAL A CA 1
ATOM 2003 C C . VAL A 1 254 ? -3.519 -23.020 -0.451 1.00 76.25 254 VAL A C 1
ATOM 2005 O O . VAL A 1 254 ? -4.182 -22.025 -0.178 1.00 76.25 254 VAL A O 1
ATOM 2008 N N . ASP A 1 255 ? -4.066 -24.135 -0.933 1.00 75.56 255 ASP A N 1
ATOM 2009 C CA . ASP A 1 255 ? -5.497 -24.280 -1.206 1.00 75.56 255 ASP A CA 1
ATOM 2010 C C . ASP A 1 255 ? -6.322 -24.229 0.088 1.00 75.56 255 ASP A C 1
ATOM 2012 O O . ASP A 1 255 ? -7.373 -23.589 0.129 1.00 75.56 255 ASP A O 1
ATOM 2016 N N . SER A 1 256 ? -5.830 -24.831 1.177 1.00 82.56 256 SER A N 1
ATOM 2017 C CA . SER A 1 256 ? -6.452 -24.737 2.500 1.00 82.56 256 SER A CA 1
ATOM 2018 C C . SER A 1 256 ? -6.403 -23.312 3.044 1.00 82.56 256 SER A C 1
ATOM 2020 O O . SER A 1 256 ? -7.402 -22.837 3.582 1.00 82.56 256 SER A O 1
ATOM 2022 N N . LEU A 1 257 ? -5.278 -22.607 2.894 1.00 77.94 257 LEU A N 1
ATOM 2023 C CA . LEU A 1 257 ? -5.156 -21.208 3.303 1.00 77.94 257 LEU A CA 1
ATOM 2024 C C . LEU A 1 257 ? -6.052 -20.302 2.453 1.00 77.94 257 LEU A C 1
ATOM 2026 O O . LEU A 1 257 ? -6.724 -19.430 2.993 1.00 77.94 257 LEU A O 1
ATOM 2030 N N . LEU A 1 258 ? -6.105 -20.515 1.139 1.00 76.81 258 LEU A N 1
ATOM 2031 C CA . LEU A 1 258 ? -6.944 -19.747 0.223 1.00 76.81 258 LEU A CA 1
ATOM 2032 C C . LEU A 1 258 ? -8.425 -19.980 0.512 1.00 76.81 258 LEU A C 1
ATOM 2034 O O . LEU A 1 258 ? -9.194 -19.025 0.530 1.00 76.81 258 LEU A O 1
ATOM 2038 N N . LYS A 1 259 ? -8.815 -21.226 0.797 1.00 79.88 259 LYS A N 1
ATOM 2039 C CA . LYS A 1 259 ? -10.167 -21.572 1.233 1.00 79.88 259 LYS A CA 1
ATOM 2040 C C . LYS A 1 259 ? -10.485 -20.974 2.598 1.00 79.88 259 LYS A C 1
ATOM 2042 O O . LYS A 1 259 ? -11.552 -20.405 2.749 1.00 79.88 259 LYS A O 1
ATOM 2047 N N . GLN A 1 260 ? -9.561 -21.018 3.557 1.00 78.56 260 GLN A N 1
ATOM 2048 C CA . GLN A 1 260 ? -9.746 -20.390 4.864 1.00 78.56 260 GLN A CA 1
ATOM 2049 C C . GLN A 1 260 ? -9.904 -18.869 4.739 1.00 78.56 260 GLN A C 1
ATOM 2051 O O . GLN A 1 260 ? -10.796 -18.305 5.354 1.00 78.56 260 GLN A O 1
ATOM 2056 N N . VAL A 1 261 ? -9.094 -18.206 3.912 1.00 81.06 261 VAL A N 1
ATOM 2057 C CA . VAL A 1 261 ? -9.190 -16.759 3.661 1.00 81.06 261 VAL A CA 1
ATOM 2058 C C . VAL A 1 261 ? -10.459 -16.415 2.877 1.00 81.06 261 VAL A C 1
ATOM 2060 O O . VAL A 1 261 ? -11.086 -15.395 3.150 1.00 81.06 261 VAL A O 1
ATOM 2063 N N . ALA A 1 262 ? -10.871 -17.256 1.925 1.00 73.06 262 ALA A N 1
ATOM 2064 C CA . ALA A 1 262 ? -12.120 -17.092 1.186 1.00 73.06 262 ALA A CA 1
ATOM 2065 C C . ALA A 1 262 ? -13.349 -17.317 2.077 1.00 73.06 262 ALA A C 1
ATOM 2067 O O . ALA A 1 262 ? -14.321 -16.576 1.958 1.00 73.06 262 ALA A O 1
ATOM 2068 N N . ASP A 1 263 ? -13.293 -18.284 2.992 1.00 80.81 263 ASP A N 1
ATOM 2069 C CA . ASP A 1 263 ? -14.327 -18.541 3.988 1.00 80.81 263 ASP A CA 1
ATOM 2070 C C . ASP A 1 263 ? -14.355 -17.415 5.026 1.00 80.81 263 ASP A C 1
ATOM 2072 O O . ASP A 1 263 ? -15.433 -16.940 5.349 1.00 80.81 263 ASP A O 1
ATOM 2076 N N . GLU A 1 264 ? -13.211 -16.912 5.500 1.00 73.25 264 GLU A N 1
ATOM 2077 C CA . GLU A 1 264 ? -13.134 -15.743 6.389 1.00 73.25 264 GLU A CA 1
ATOM 2078 C C . GLU A 1 264 ? -13.695 -14.484 5.704 1.00 73.25 264 GLU A C 1
ATOM 2080 O O . GLU A 1 264 ? -14.529 -13.792 6.285 1.00 73.25 264 GLU A O 1
ATOM 2085 N N . ALA A 1 265 ? -13.340 -14.227 4.442 1.00 66.81 265 ALA A N 1
ATOM 2086 C CA . ALA A 1 265 ? -13.878 -13.110 3.662 1.00 66.81 265 ALA A CA 1
ATOM 2087 C C . ALA A 1 265 ? -15.371 -13.288 3.309 1.00 66.81 265 ALA A C 1
ATOM 2089 O O . ALA A 1 265 ? -16.137 -12.322 3.288 1.00 66.81 265 ALA A O 1
ATOM 2090 N N . GLY A 1 266 ? -15.810 -14.523 3.049 1.00 59.78 266 GLY A N 1
ATOM 2091 C CA . GLY A 1 266 ? -17.206 -14.876 2.783 1.00 59.78 266 GLY A CA 1
ATOM 2092 C C . GLY A 1 266 ? -18.079 -14.852 4.041 1.00 59.78 266 GLY A C 1
ATOM 2093 O O . GLY A 1 266 ? -19.246 -14.465 3.979 1.00 59.78 266 GLY A O 1
ATOM 2094 N N . LEU A 1 267 ? -17.512 -15.196 5.198 1.00 54.06 267 LEU A N 1
ATOM 2095 C CA . LEU A 1 267 ? -18.131 -15.073 6.517 1.00 54.06 267 LEU A CA 1
ATOM 2096 C C . LEU A 1 267 ? -18.198 -13.611 6.965 1.00 54.06 267 LEU A C 1
ATOM 2098 O O . LEU A 1 267 ? -19.190 -13.241 7.589 1.00 54.06 267 LEU A O 1
ATOM 2102 N N . GLU A 1 268 ? -17.229 -12.761 6.604 1.00 50.66 268 GLU A N 1
ATOM 2103 C CA . GLU A 1 268 ? -17.346 -11.309 6.802 1.00 50.66 268 GLU A CA 1
ATOM 2104 C C . GLU A 1 268 ? -18.515 -10.721 5.993 1.00 50.66 268 GLU A C 1
ATOM 2106 O O . GLU A 1 268 ? -19.291 -9.942 6.546 1.00 50.66 268 GLU A O 1
ATOM 2111 N N . LEU A 1 269 ? -18.727 -11.155 4.741 1.00 42.19 269 LEU A N 1
ATOM 2112 C CA . LEU A 1 269 ? -19.887 -10.725 3.942 1.00 42.19 269 LEU A CA 1
ATOM 2113 C C . LEU A 1 269 ? -21.226 -11.248 4.496 1.00 42.19 269 LEU A C 1
ATOM 2115 O O . LEU A 1 269 ? -22.252 -10.576 4.386 1.00 42.19 269 LEU A O 1
ATOM 2119 N N . ASN A 1 270 ? -21.231 -12.445 5.090 1.00 44.97 270 ASN A N 1
ATOM 2120 C CA . ASN A 1 270 ? -22.439 -13.082 5.620 1.00 44.97 270 ASN A CA 1
ATOM 2121 C C . ASN A 1 270 ? -22.768 -12.662 7.069 1.00 44.97 270 ASN A C 1
ATOM 2123 O O . ASN A 1 270 ? -23.899 -12.830 7.519 1.00 44.97 270 ASN A O 1
ATOM 2127 N N . MET A 1 271 ? -21.812 -12.084 7.807 1.00 52.19 271 MET A N 1
ATOM 2128 C CA . MET A 1 271 ? -22.055 -11.474 9.122 1.00 52.19 271 MET A CA 1
ATOM 2129 C C . MET A 1 271 ? -22.725 -10.093 9.042 1.00 52.19 271 MET A C 1
ATOM 2131 O O . MET A 1 271 ? -23.175 -9.585 10.071 1.00 52.19 271 MET A O 1
ATOM 2135 N N . GLU A 1 272 ? -22.814 -9.485 7.854 1.00 52.38 272 GLU A N 1
ATOM 2136 C CA . GLU A 1 272 ? -23.370 -8.137 7.661 1.00 52.38 272 GLU A CA 1
ATOM 2137 C C . GLU A 1 272 ? -24.840 -8.129 7.181 1.00 52.38 272 GLU A C 1
ATOM 2139 O O . GLU A 1 272 ? -25.431 -7.064 7.001 1.00 52.38 272 GLU A O 1
ATOM 2144 N N . LEU A 1 273 ? -25.481 -9.300 7.043 1.00 47.62 273 LEU A N 1
ATOM 2145 C CA . LEU A 1 273 ? -26.891 -9.434 6.647 1.00 47.62 273 LEU A CA 1
ATOM 2146 C C . LEU A 1 273 ? -27.722 -10.195 7.709 1.00 47.62 273 LEU A C 1
ATOM 2148 O O . LEU A 1 273 ? -27.248 -11.173 8.286 1.00 47.62 273 LEU A O 1
ATOM 2152 N N . PRO A 1 274 ? -28.963 -9.753 8.013 1.00 46.38 274 PRO A N 1
ATOM 2153 C CA . PRO A 1 274 ? -29.797 -10.341 9.065 1.00 46.38 274 PRO A CA 1
ATOM 2154 C C . PRO A 1 274 ? -30.237 -11.774 8.706 1.00 46.38 274 PRO A C 1
ATOM 2156 O O . PRO A 1 274 ? -30.305 -12.117 7.525 1.00 46.38 274 PRO A O 1
ATOM 2159 N N . PRO A 1 275 ? -30.569 -12.625 9.698 1.00 50.28 275 PRO A N 1
ATOM 2160 C CA . PRO A 1 275 ? -30.703 -14.062 9.494 1.00 50.28 275 PRO A CA 1
ATOM 2161 C C . PRO A 1 275 ? -31.970 -14.376 8.693 1.00 50.28 275 PRO A C 1
ATOM 2163 O O . PRO A 1 275 ? -33.078 -14.393 9.225 1.00 50.28 275 PRO A O 1
ATOM 2166 N N . GLY A 1 276 ? -31.791 -14.641 7.402 1.00 40.62 276 GLY A N 1
ATOM 2167 C CA . GLY A 1 276 ? -32.836 -15.068 6.484 1.00 40.62 276 GLY A CA 1
ATOM 2168 C C . GLY A 1 276 ? -32.394 -16.292 5.690 1.00 40.62 276 GLY A C 1
ATOM 2169 O O . GLY A 1 276 ? -31.789 -16.157 4.639 1.00 40.62 276 GLY A O 1
ATOM 2170 N N . GLN A 1 277 ? -32.749 -17.473 6.205 1.00 40.00 277 GLN A N 1
ATOM 2171 C CA . GLN A 1 277 ? -32.968 -18.715 5.451 1.00 40.00 277 GLN A CA 1
ATOM 2172 C C . GLN A 1 277 ? -31.759 -19.308 4.692 1.00 40.00 277 GLN A C 1
ATOM 2174 O O . GLN A 1 277 ? -31.570 -19.124 3.494 1.00 40.00 277 GLN A O 1
ATOM 2179 N N . PHE A 1 278 ? -30.987 -20.138 5.400 1.00 35.12 278 PHE A N 1
ATOM 2180 C CA . PHE A 1 278 ? -29.918 -20.958 4.831 1.00 35.12 278 PHE A CA 1
ATOM 2181 C C . PHE A 1 278 ? -30.469 -22.190 4.100 1.00 35.12 278 PHE A C 1
ATOM 2183 O O . PHE A 1 278 ? -31.087 -23.060 4.711 1.00 35.12 278 PHE A O 1
ATOM 2190 N N . SER A 1 279 ? -30.166 -22.290 2.804 1.00 34.59 279 SER A N 1
ATOM 2191 C CA . SER A 1 279 ? -30.087 -23.568 2.090 1.00 34.59 279 SER A CA 1
ATOM 2192 C C . SER A 1 279 ? -28.616 -23.970 2.050 1.00 34.59 279 SER A C 1
ATOM 2194 O O . SER A 1 279 ? -27.794 -23.251 1.487 1.00 34.59 279 SER A O 1
ATOM 2196 N N . SER A 1 280 ? -28.272 -25.090 2.678 1.00 42.00 280 SER A N 1
ATOM 2197 C CA . SER A 1 280 ? -26.936 -25.683 2.642 1.00 42.00 280 SER A CA 1
ATOM 2198 C C . SER A 1 280 ? -26.582 -26.116 1.215 1.00 42.00 280 SER A C 1
ATOM 2200 O O . SER A 1 280 ? -27.129 -27.106 0.724 1.00 42.00 280 SER A O 1
ATOM 2202 N N . ILE A 1 281 ? -25.673 -25.399 0.554 1.00 36.72 281 ILE A N 1
ATOM 2203 C CA . ILE A 1 281 ? -25.115 -25.792 -0.744 1.00 36.72 281 ILE A CA 1
ATOM 2204 C C . ILE A 1 281 ? -23.724 -26.412 -0.546 1.00 36.72 281 ILE A C 1
ATOM 2206 O O . ILE A 1 281 ? -22.773 -25.757 -0.139 1.00 36.72 281 ILE A O 1
ATOM 2210 N N . GLY A 1 282 ? -23.709 -27.727 -0.786 1.00 42.84 282 GLY A N 1
ATOM 2211 C CA . GLY A 1 282 ? -22.628 -28.650 -1.148 1.00 42.84 282 GLY A CA 1
ATOM 2212 C C . GLY A 1 282 ? -21.162 -28.229 -1.034 1.00 42.84 282 GLY A C 1
ATOM 2213 O O . GLY A 1 282 ? -20.626 -27.604 -1.940 1.00 42.84 282 GLY A O 1
ATOM 2214 N N . THR A 1 283 ? -20.481 -28.788 -0.029 1.00 42.47 283 THR A N 1
ATOM 2215 C CA . THR A 1 283 ? -19.005 -28.864 0.065 1.00 42.47 283 THR A CA 1
ATOM 2216 C C . THR A 1 283 ? -18.478 -30.293 -0.179 1.00 42.47 283 THR A C 1
ATOM 2218 O O . THR A 1 283 ? -17.322 -30.589 0.095 1.00 42.47 283 THR A O 1
ATOM 2221 N N . THR A 1 284 ? -19.291 -31.222 -0.690 1.00 44.09 284 THR A N 1
ATOM 2222 C CA . THR A 1 284 ? -18.909 -32.647 -0.794 1.00 44.09 284 THR A CA 1
ATOM 2223 C C . THR A 1 284 ? -18.324 -33.088 -2.137 1.00 44.09 284 THR A C 1
ATOM 2225 O O . THR A 1 284 ? -17.774 -34.181 -2.199 1.00 44.09 284 THR A O 1
ATOM 2228 N N . THR A 1 285 ? -18.379 -32.284 -3.201 1.00 49.31 285 THR A N 1
ATOM 2229 C CA . THR A 1 285 ? -18.006 -32.759 -4.550 1.00 49.31 285 THR A CA 1
ATOM 2230 C C . THR A 1 285 ? -16.506 -32.690 -4.851 1.00 49.31 285 THR A C 1
ATOM 2232 O O . THR A 1 285 ? -15.974 -33.602 -5.471 1.00 49.31 285 THR A O 1
ATOM 2235 N N . VAL A 1 286 ? -15.785 -31.676 -4.364 1.00 47.72 286 VAL A N 1
ATOM 2236 C CA . VAL A 1 286 ? -14.380 -31.453 -4.772 1.00 47.72 286 VAL A CA 1
ATOM 2237 C C . VAL A 1 286 ? -13.403 -32.444 -4.119 1.00 47.72 286 VAL A C 1
ATOM 2239 O O . VAL A 1 286 ? -12.443 -32.873 -4.752 1.00 47.72 286 VAL A O 1
ATOM 2242 N N . SER A 1 287 ? -13.654 -32.865 -2.874 1.00 52.62 287 SER A N 1
ATOM 2243 C CA . SER A 1 287 ? -12.786 -33.838 -2.188 1.00 52.62 287 SER A CA 1
ATOM 2244 C C . SER A 1 287 ? -12.949 -35.264 -2.724 1.00 52.62 287 SER A C 1
ATOM 2246 O O . SER A 1 287 ? -11.975 -36.007 -2.762 1.00 52.62 287 SER A O 1
ATOM 2248 N N . GLN A 1 288 ? -14.148 -35.643 -3.183 1.00 53.50 288 GLN A N 1
ATOM 2249 C CA . GLN A 1 288 ? -14.381 -36.979 -3.746 1.00 53.50 288 GLN A CA 1
ATOM 2250 C C . GLN A 1 288 ? -13.697 -37.157 -5.108 1.00 53.50 288 GLN A C 1
ATOM 2252 O O . GLN A 1 288 ? -13.142 -38.219 -5.374 1.00 53.50 288 GLN A O 1
ATOM 2257 N N . GLU A 1 289 ? -13.666 -36.111 -5.938 1.00 53.06 289 GLU A N 1
ATOM 2258 C CA . GLU A 1 289 ? -13.040 -36.173 -7.264 1.00 53.06 289 GLU A CA 1
ATOM 2259 C C . GLU A 1 289 ? -11.510 -36.314 -7.192 1.00 53.06 289 GLU A C 1
ATOM 2261 O O . GLU A 1 289 ? -10.929 -37.058 -7.985 1.00 53.06 289 GLU A O 1
ATOM 2266 N N . GLN A 1 290 ? -10.844 -35.664 -6.227 1.00 50.12 290 GLN A N 1
ATOM 2267 C CA . GLN A 1 290 ? -9.388 -35.794 -6.053 1.00 50.12 290 GLN A CA 1
ATOM 2268 C C . GLN A 1 290 ? -8.970 -37.175 -5.525 1.00 50.12 290 GLN A C 1
ATOM 2270 O O . GLN A 1 290 ? -7.983 -37.746 -6.005 1.00 50.12 290 GLN A O 1
ATOM 2275 N N . ASP A 1 291 ? -9.736 -37.747 -4.591 1.00 67.94 291 ASP A N 1
ATOM 2276 C CA . ASP A 1 291 ? -9.485 -39.098 -4.077 1.00 67.94 291 ASP A CA 1
ATOM 2277 C C . ASP A 1 291 ? -9.731 -40.165 -5.158 1.00 67.94 291 ASP A C 1
ATOM 2279 O O . ASP A 1 291 ? -8.923 -41.086 -5.321 1.00 67.94 291 ASP A O 1
ATOM 2283 N N . GLU A 1 292 ? -10.788 -40.018 -5.968 1.00 75.25 292 GLU A N 1
ATOM 2284 C CA . GLU A 1 292 ? -11.068 -40.919 -7.093 1.00 75.25 292 GLU A CA 1
ATOM 2285 C C . GLU A 1 292 ? -9.989 -40.855 -8.184 1.00 75.25 292 GLU A C 1
ATOM 2287 O O . GLU A 1 292 ? -9.583 -41.901 -8.698 1.00 75.25 292 GLU A O 1
ATOM 2292 N N . LEU A 1 293 ? -9.480 -39.663 -8.517 1.00 63.78 293 LEU A N 1
ATOM 2293 C CA . LEU A 1 293 ? -8.370 -39.478 -9.463 1.00 63.78 293 LEU A CA 1
ATOM 2294 C C . LEU A 1 293 ? -7.081 -40.137 -8.966 1.00 63.78 293 LEU A C 1
ATOM 2296 O O . LEU A 1 293 ? -6.421 -40.851 -9.726 1.00 63.78 293 LEU A O 1
ATOM 2300 N N . THR A 1 294 ? -6.756 -39.966 -7.683 1.00 74.25 294 THR A N 1
ATOM 2301 C CA . THR A 1 294 ? -5.570 -40.571 -7.059 1.00 74.25 294 THR A CA 1
ATOM 2302 C C . THR A 1 294 ? -5.658 -42.098 -7.077 1.00 74.25 294 THR A C 1
ATOM 2304 O O . THR A 1 294 ? -4.691 -42.789 -7.407 1.00 74.25 294 THR A O 1
ATOM 2307 N N . GLN A 1 295 ? -6.846 -42.642 -6.811 1.00 76.69 295 GLN A N 1
ATOM 2308 C CA . GLN A 1 295 ? -7.088 -44.082 -6.809 1.00 76.69 295 GLN A CA 1
ATOM 2309 C C . GLN A 1 295 ? -7.126 -44.682 -8.228 1.00 76.69 295 GLN A C 1
ATOM 2311 O O . GLN A 1 295 ? -6.680 -45.814 -8.431 1.00 76.69 295 GLN A O 1
ATOM 2316 N N . ARG A 1 296 ? -7.593 -43.927 -9.235 1.00 72.31 296 ARG A N 1
ATOM 2317 C CA . ARG A 1 296 ? -7.514 -44.314 -10.658 1.00 72.31 296 ARG A CA 1
ATOM 2318 C C . ARG A 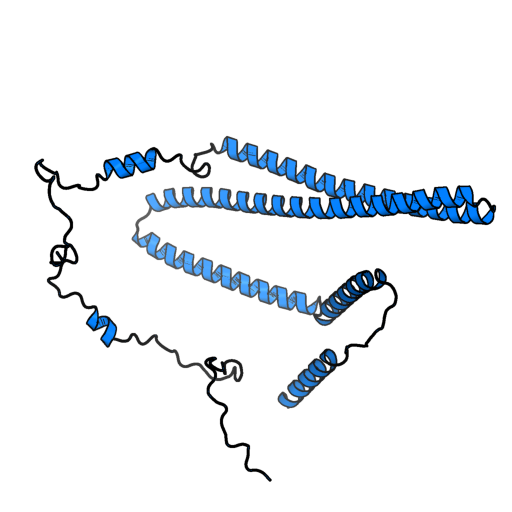1 296 ? -6.079 -44.317 -11.179 1.00 72.31 296 ARG A C 1
ATOM 2320 O O . ARG A 1 296 ? -5.715 -45.237 -11.903 1.00 72.31 296 ARG A O 1
ATOM 2327 N N . LEU A 1 297 ? -5.270 -43.333 -10.789 1.00 72.81 297 LEU A N 1
ATOM 2328 C CA . LEU A 1 297 ? -3.856 -43.253 -11.168 1.00 72.81 297 LEU A CA 1
ATOM 2329 C C . LEU A 1 297 ? -3.021 -44.365 -10.521 1.00 72.81 297 LEU A C 1
ATOM 2331 O O . LEU A 1 297 ? -2.116 -44.891 -11.163 1.00 72.81 297 LEU A O 1
ATOM 2335 N N . ALA A 1 298 ? -3.347 -44.769 -9.289 1.00 76.75 298 ALA A N 1
ATOM 2336 C CA . ALA A 1 298 ? -2.707 -45.910 -8.631 1.00 76.75 298 ALA A CA 1
ATOM 2337 C C . ALA A 1 298 ? -2.993 -47.236 -9.359 1.00 76.75 298 ALA A C 1
ATOM 2339 O O . ALA A 1 298 ? -2.075 -48.016 -9.584 1.00 76.75 298 ALA A O 1
ATOM 2340 N N . ARG A 1 299 ? -4.238 -47.451 -9.806 1.00 73.50 299 ARG A N 1
ATOM 2341 C CA . ARG A 1 299 ? -4.638 -48.647 -10.575 1.00 73.50 299 ARG A CA 1
ATOM 2342 C C . ARG A 1 299 ? -4.077 -48.709 -11.998 1.00 73.50 299 ARG A C 1
ATOM 2344 O O . ARG A 1 299 ? -4.177 -49.752 -12.624 1.00 73.50 299 ARG A O 1
ATOM 2351 N N . LEU A 1 300 ? -3.548 -47.603 -12.522 1.00 65.69 300 LEU A N 1
ATOM 2352 C CA . LEU A 1 300 ? -2.906 -47.546 -13.841 1.00 65.69 300 LEU A CA 1
ATOM 2353 C C . LEU A 1 300 ? -1.380 -47.749 -13.758 1.00 65.69 300 LEU A C 1
ATOM 2355 O O . LEU A 1 300 ? -0.715 -47.838 -14.785 1.00 65.69 300 LEU A O 1
ATOM 2359 N N . ARG A 1 301 ? -0.818 -47.766 -12.541 1.00 67.50 301 ARG A N 1
ATOM 2360 C CA . ARG A 1 301 ? 0.609 -48.014 -12.277 1.00 67.50 301 ARG A CA 1
ATOM 2361 C C . ARG A 1 301 ? 0.923 -49.477 -11.926 1.00 67.50 301 ARG A C 1
ATOM 2363 O O . ARG A 1 301 ? 2.104 -49.796 -11.805 1.00 67.50 301 ARG A O 1
ATOM 2370 N N . GLU A 1 302 ? -0.097 -50.319 -11.757 1.00 51.22 302 GLU A N 1
ATOM 2371 C CA . GLU A 1 302 ? 0.002 -51.791 -11.707 1.00 51.22 302 GLU A CA 1
ATOM 2372 C C . GLU A 1 302 ? -0.227 -52.390 -13.100 1.00 51.22 302 GLU A C 1
ATOM 2374 O O . GLU A 1 302 ? 0.465 -53.381 -13.424 1.00 51.22 302 GLU A O 1
#

Radius of gyration: 36.6 Å; Cα contacts (8 Å, |Δi|>4): 81; chains: 1; bounding box: 68×78×107 Å

Organism: NCBI:txid516756

InterPro domains:
  IPR005024 Snf7 family [PF03357] (116-274)
  IPR005024 Snf7 family [PTHR10476] (105-301)
  IPR007062 Protein phosphatase inhibitor 2 (IPP-2) [PF04979] (33-109)

pLDDT: mean 70.91, std 18.58, range [34.0, 97.88]

Mean predicted aligned error: 22.66 Å

Secondary structure (DSSP, 8-state):
---SS--PPP--SS-----SS-S-SPPP-------HHHHHHT---TT---S---------S-------S--------HHHHHHHHHHS---GGGS---HHHHHHHHHHHHHHHHHHHHHHHHHHHHHHHHHHHHHHHHHHHHHHHHTT-HHHHHHHHHHHHHHHHHHHHHHHHHHHHHHHHHHHHHHHHHHHHHHHHHHHHHHHHHHHTTS-HHHHHHHHHHHHHHHHHHHHHHHHHHHHHHHHHHHHS-HHHHHHHHHHHHHHHHHHHHTTS---------SSHHHHHHHHHHHHHHHT--

Solvent-accessible surface area (backbone atoms only — not comparable to full-atom values): 18231 Å² total; per-residue (Å²): 140,91,84,79,84,82,71,78,75,83,85,66,95,68,81,82,80,86,80,82,87,77,92,87,65,89,76,76,84,76,72,85,77,70,61,61,72,61,57,60,72,63,57,74,60,99,84,64,77,95,70,81,86,84,76,91,67,80,80,69,99,65,88,88,81,78,92,81,70,93,75,78,82,84,69,80,51,64,66,58,56,50,50,53,60,67,68,45,79,69,58,79,90,71,54,85,68,51,71,72,55,54,56,50,51,55,52,50,53,51,51,50,42,49,52,39,52,48,49,24,54,49,28,46,49,51,16,56,48,25,48,52,50,21,54,52,27,52,53,48,24,57,54,24,52,76,69,69,34,61,67,62,21,50,55,29,46,53,50,23,53,51,23,47,53,48,18,52,51,28,43,54,49,20,54,54,43,44,55,50,34,50,52,51,50,50,52,54,51,51,51,54,51,51,52,53,48,51,54,50,50,52,54,47,51,60,50,52,77,75,48,62,68,74,60,49,55,61,42,50,59,50,46,51,52,51,50,51,50,47,53,50,49,48,50,50,47,50,52,51,49,48,55,55,44,46,73,76,47,48,67,67,60,52,51,51,49,50,48,50,52,48,48,52,55,50,45,55,63,57,70,76,52,79,97,74,83,88,77,91,80,82,85,66,66,69,66,53,53,54,54,51,50,55,54,52,56,54,67,71,73,113